Protein AF-A0A060SSA0-F1 (afdb_monomer_lite)

Organism: Pycnoporus cinnabarinus (NCBI:txid5643)

Radius of gyration: 18.75 Å; chains: 1; bounding box: 39×43×49 Å

pLDDT: mean 91.63, std 7.45, range [61.38, 98.12]

InterPro domains:
  IPR046496 Domain of unknown function DUF6589 [PF20231] (1-191)

Secondary structure (DSSP, 8-state):
-HHHHHHHHHHTSSGGGGT-TTSHHHHHHHHSTTTHHHHHHH--HHHHHHHHHHHHHHHHHHHHHHHHHHHH--SSHHHHHHH---HHHHHHHHHHHHHHHS--TT--HHHHHHS-TTT--HHHHHHHHHHHHHHHHHHHHHHHHHT-HHHHHHHHHHHHHHHHHTT-HHHHHHHHHHHHIIIIISPTT--

Sequence (191 aa):
MAAADAIWRILITPDDARVDHAGFMKIIGQLRPDDSLRLVSNAKFRERHDLIRHVLILLLLDAWRVEVHKRLGFATLDEWAASKPGLEEVEDVAQAVIQEYVEGEGADVWADQEKSAGQRDKVKENTSRVLNYLLLYEELSYAMNAGDIGRVETVLAPWVCIFRAVGKHKYATHMLRFVHALHLVHPPGLR

Foldseek 3Di:
DLLLVLLLLVQQVDPCNVVQCLGLLNVLCVVPVPCSVVCSVPNDPVSSVVSLVVSLVVLLLVLLQVLCCVPVVDNHPVSVVVVVDDPVVVVVSVVVSCVQQAPDDPDPPPVLVVDDPVPHPVNSVNRNPSNNSSVLVVQCVVCVVVVPVVSVLVSLVVVLVSCVVSVVPVSNVVSVVVNCCQPPPDDPPSD

Structure (mmCIF, N/CA/C/O backbone):
data_AF-A0A060SSA0-F1
#
_entry.id   AF-A0A060SSA0-F1
#
loop_
_atom_site.group_PDB
_atom_site.id
_atom_site.type_symbol
_atom_site.label_atom_id
_atom_site.label_alt_id
_atom_site.label_comp_id
_atom_site.label_asym_id
_atom_site.label_entity_id
_atom_site.label_seq_id
_atom_site.pdbx_PDB_ins_code
_atom_site.Cartn_x
_atom_site.Cartn_y
_atom_site.Cartn_z
_atom_site.occupancy
_atom_site.B_iso_or_equiv
_atom_site.auth_seq_id
_atom_site.auth_comp_id
_atom_site.auth_asym_id
_atom_site.auth_atom_id
_atom_site.pdbx_PDB_model_num
ATOM 1 N N . MET A 1 1 ? 15.379 1.565 -2.612 1.00 87.69 1 MET A N 1
ATOM 2 C CA . MET A 1 1 ? 15.650 3.028 -2.664 1.00 87.69 1 MET A CA 1
ATOM 3 C C . MET A 1 1 ? 14.738 3.797 -3.618 1.00 87.69 1 MET A C 1
ATOM 5 O O . MET A 1 1 ? 14.019 4.666 -3.144 1.00 87.69 1 MET A O 1
ATOM 9 N N . ALA A 1 2 ? 14.739 3.521 -4.931 1.00 94.62 2 ALA A N 1
ATOM 10 C CA . ALA A 1 2 ? 13.955 4.305 -5.900 1.00 94.62 2 ALA A CA 1
ATOM 11 C C . ALA A 1 2 ? 12.436 4.266 -5.651 1.00 94.62 2 ALA A C 1
ATOM 13 O O . ALA A 1 2 ? 11.793 5.308 -5.733 1.00 94.62 2 ALA A O 1
ATOM 14 N N . ALA A 1 3 ? 11.902 3.095 -5.289 1.00 96.62 3 ALA A N 1
ATOM 15 C CA . ALA A 1 3 ? 10.498 2.905 -4.923 1.00 96.62 3 ALA A CA 1
ATOM 16 C C . ALA A 1 3 ? 10.084 3.779 -3.725 1.00 96.62 3 ALA A C 1
ATOM 18 O O . ALA A 1 3 ? 9.124 4.530 -3.820 1.00 96.62 3 ALA A O 1
ATOM 19 N N . ALA A 1 4 ? 10.879 3.789 -2.648 1.00 96.62 4 ALA A N 1
ATOM 20 C CA . ALA A 1 4 ? 10.596 4.602 -1.461 1.00 96.62 4 ALA A CA 1
ATOM 21 C C . ALA A 1 4 ? 10.572 6.105 -1.780 1.00 96.62 4 ALA A C 1
ATOM 23 O O . ALA A 1 4 ? 9.722 6.835 -1.287 1.00 96.62 4 ALA A O 1
ATOM 24 N N . ASP A 1 5 ? 11.492 6.577 -2.630 1.00 95.81 5 ASP A N 1
ATOM 25 C CA . ASP A 1 5 ? 11.482 7.971 -3.085 1.00 95.81 5 ASP A CA 1
ATOM 26 C C . ASP A 1 5 ? 10.274 8.285 -3.979 1.00 95.81 5 ASP A C 1
ATOM 28 O O . ASP A 1 5 ? 9.746 9.386 -3.904 1.00 95.81 5 ASP A O 1
ATOM 32 N N . ALA A 1 6 ? 9.810 7.333 -4.795 1.00 97.00 6 ALA A N 1
ATOM 33 C CA . ALA A 1 6 ? 8.597 7.516 -5.587 1.00 97.00 6 ALA A CA 1
ATOM 34 C C . ALA A 1 6 ? 7.349 7.633 -4.701 1.00 97.00 6 ALA A C 1
ATOM 36 O O . ALA A 1 6 ? 6.591 8.579 -4.882 1.00 97.00 6 ALA A O 1
ATOM 37 N N . ILE A 1 7 ? 7.194 6.763 -3.696 1.00 96.94 7 ILE A N 1
ATOM 38 C CA . ILE A 1 7 ? 6.120 6.880 -2.695 1.00 96.94 7 ILE A CA 1
ATOM 39 C C . ILE A 1 7 ? 6.178 8.244 -1.998 1.00 96.94 7 ILE A C 1
ATOM 41 O O . ILE A 1 7 ? 5.165 8.928 -1.886 1.00 96.94 7 ILE A O 1
ATOM 45 N N . TRP A 1 8 ? 7.375 8.696 -1.612 1.00 94.75 8 TRP A N 1
ATOM 46 C CA . TRP A 1 8 ? 7.559 10.010 -0.989 1.00 94.75 8 TRP A CA 1
ATOM 47 C C . TRP A 1 8 ? 7.099 11.165 -1.888 1.00 94.75 8 TRP A C 1
ATOM 49 O O . TRP A 1 8 ? 6.416 12.082 -1.434 1.00 94.75 8 TRP A O 1
ATOM 59 N N . ARG A 1 9 ? 7.432 11.108 -3.183 1.00 94.44 9 ARG A N 1
ATOM 60 C CA . ARG A 1 9 ? 7.017 12.114 -4.174 1.00 94.44 9 ARG A CA 1
ATOM 61 C C . ARG A 1 9 ? 5.510 12.148 -4.408 1.00 94.44 9 ARG A C 1
ATOM 63 O O . ARG A 1 9 ? 5.003 13.197 -4.779 1.00 94.44 9 ARG A O 1
ATOM 70 N N . ILE A 1 10 ? 4.821 11.028 -4.212 1.00 94.12 10 ILE A N 1
ATOM 71 C CA . ILE A 1 10 ? 3.366 10.936 -4.374 1.00 94.12 10 ILE A CA 1
ATOM 72 C C . ILE A 1 10 ? 2.657 11.440 -3.113 1.00 94.12 10 ILE A C 1
ATOM 74 O O . ILE A 1 10 ? 1.701 12.198 -3.215 1.00 94.12 10 ILE A O 1
ATOM 78 N N . LEU A 1 11 ? 3.132 11.045 -1.927 1.00 93.56 11 LEU A N 1
ATOM 79 C CA . LEU A 1 11 ? 2.383 11.203 -0.673 1.00 93.56 11 LEU A CA 1
ATOM 80 C C . LEU A 1 11 ? 2.815 12.380 0.210 1.00 93.56 11 LEU A C 1
ATOM 82 O O . LEU A 1 11 ? 2.094 12.726 1.141 1.00 93.56 11 LEU A O 1
ATOM 86 N N . ILE A 1 12 ? 3.992 12.966 -0.027 1.00 91.06 12 ILE A N 1
ATOM 87 C CA . ILE A 1 12 ? 4.552 14.037 0.818 1.00 91.06 12 ILE A CA 1
ATOM 88 C C . ILE A 1 12 ? 4.853 15.310 0.028 1.00 91.06 12 ILE A C 1
ATOM 90 O O . ILE A 1 12 ? 4.655 16.408 0.538 1.00 91.06 12 ILE A O 1
ATOM 94 N N . THR A 1 13 ? 5.392 15.183 -1.185 1.00 88.81 13 THR A N 1
ATOM 95 C CA . THR A 1 13 ? 5.847 16.344 -1.968 1.00 88.81 13 THR A CA 1
ATOM 96 C C . THR A 1 13 ? 4.732 17.285 -2.447 1.00 88.81 13 THR A C 1
ATOM 98 O O . THR A 1 13 ? 4.999 18.484 -2.456 1.00 88.81 13 THR A O 1
ATOM 101 N N . PRO A 1 14 ? 3.528 16.825 -2.847 1.00 88.69 14 PRO A N 1
ATOM 102 C CA . PRO A 1 14 ? 2.471 17.733 -3.292 1.00 88.69 14 PRO A CA 1
ATOM 103 C C . PRO A 1 14 ? 1.995 18.651 -2.160 1.00 88.69 14 PRO A C 1
ATOM 105 O O . PRO A 1 14 ? 1.789 18.188 -1.040 1.00 88.69 14 PRO A O 1
ATOM 108 N N . ASP A 1 15 ? 1.764 19.933 -2.451 1.00 82.81 15 ASP A N 1
ATOM 109 C CA . ASP A 1 15 ? 1.329 20.910 -1.437 1.00 82.81 15 ASP A CA 1
ATOM 110 C C . ASP A 1 15 ? -0.010 20.516 -0.789 1.00 82.81 15 ASP A C 1
ATOM 112 O O . ASP A 1 15 ? -0.176 20.606 0.433 1.00 82.81 15 ASP A O 1
ATOM 116 N N . ASP A 1 16 ? -0.921 19.963 -1.594 1.00 83.38 16 ASP A N 1
ATOM 117 C CA . ASP A 1 16 ? -2.244 19.506 -1.161 1.00 83.38 16 ASP A CA 1
ATOM 118 C C . ASP A 1 16 ? -2.191 18.268 -0.248 1.00 83.38 16 ASP A C 1
ATOM 120 O O . ASP A 1 16 ? -3.159 17.981 0.460 1.00 83.38 16 ASP A O 1
ATOM 124 N N . ALA A 1 17 ? -1.051 17.567 -0.165 1.00 78.88 17 ALA A N 1
ATOM 125 C CA . ALA A 1 17 ? -0.879 16.418 0.732 1.00 78.88 17 ALA A CA 1
ATOM 126 C C . ALA A 1 17 ? -0.998 16.794 2.225 1.00 78.88 17 ALA A C 1
ATOM 128 O O . ALA A 1 17 ? -1.114 15.923 3.088 1.00 78.88 17 ALA A O 1
ATOM 129 N N . ARG A 1 18 ? -0.973 18.095 2.548 1.00 78.25 18 ARG A N 1
ATOM 130 C CA . ARG A 1 18 ? -1.104 18.631 3.914 1.00 78.25 18 ARG A CA 1
ATOM 131 C C . ARG A 1 18 ? -2.546 18.859 4.359 1.00 78.25 18 ARG A C 1
ATOM 133 O O . ARG A 1 18 ? -2.761 19.090 5.554 1.00 78.25 18 ARG A O 1
ATOM 140 N N . VAL A 1 19 ? -3.489 18.856 3.416 1.00 82.19 19 VAL A N 1
ATOM 141 C CA . VAL A 1 19 ? -4.890 19.238 3.643 1.00 82.19 19 VAL A CA 1
ATOM 142 C C . VAL A 1 19 ? -5.661 18.120 4.339 1.00 82.19 19 VAL A C 1
ATOM 144 O O . VAL A 1 19 ? -6.449 18.389 5.241 1.00 82.19 19 VAL A O 1
ATOM 147 N N . ASP A 1 20 ? -5.409 16.869 3.957 1.00 82.19 20 ASP A N 1
ATOM 148 C CA . ASP A 1 20 ? -6.104 15.712 4.516 1.00 82.19 20 ASP A CA 1
ATOM 149 C C . ASP A 1 20 ? -5.642 15.422 5.954 1.00 82.19 20 ASP A C 1
ATOM 151 O O . ASP A 1 20 ? -4.463 15.159 6.210 1.00 82.19 20 ASP A O 1
ATOM 155 N N . HIS A 1 21 ? -6.581 15.455 6.902 1.00 78.38 21 HIS A N 1
ATOM 156 C CA . HIS A 1 21 ? -6.316 15.196 8.317 1.00 78.38 21 HIS A CA 1
ATOM 157 C C . HIS A 1 21 ? -5.942 13.735 8.609 1.00 78.38 21 HIS A C 1
ATOM 159 O O . HIS A 1 21 ? -5.237 13.497 9.590 1.00 78.38 21 HIS A O 1
ATOM 165 N N . ALA A 1 22 ? -6.348 12.793 7.752 1.00 81.00 22 ALA A N 1
ATOM 166 C CA . ALA A 1 22 ? -5.936 11.390 7.804 1.00 81.00 22 ALA A CA 1
ATOM 167 C C . ALA A 1 22 ? -4.791 11.077 6.818 1.00 81.00 22 ALA A C 1
ATOM 169 O O . ALA A 1 22 ? -4.397 9.925 6.651 1.00 81.00 22 ALA A O 1
ATOM 170 N N . GLY A 1 23 ? -4.226 12.099 6.166 1.00 85.31 23 GLY A N 1
ATOM 171 C CA . GLY A 1 23 ? -3.166 11.932 5.181 1.00 85.31 23 GLY A CA 1
ATOM 172 C C . GLY A 1 23 ? -1.858 11.395 5.772 1.00 85.31 23 GLY A C 1
ATOM 173 O O . GLY A 1 23 ? -1.529 11.603 6.943 1.00 85.31 23 GLY A O 1
ATOM 174 N N . PHE A 1 24 ? -1.045 10.771 4.915 1.00 89.69 24 PHE A N 1
ATOM 175 C CA . PHE A 1 24 ? 0.239 10.148 5.266 1.00 89.69 24 PHE A CA 1
ATOM 176 C C . PHE A 1 24 ? 1.156 11.071 6.099 1.00 89.69 24 PHE A C 1
ATOM 178 O O . PHE A 1 24 ? 1.744 10.648 7.094 1.00 89.69 24 PHE A O 1
ATOM 185 N N . MET A 1 25 ? 1.226 12.364 5.757 1.00 89.56 25 MET A N 1
ATOM 186 C CA . MET A 1 25 ? 2.018 13.355 6.500 1.00 89.56 25 MET A CA 1
ATOM 187 C C . MET A 1 25 ? 1.500 13.600 7.928 1.00 89.56 25 MET A C 1
ATOM 189 O O . MET A 1 25 ? 2.300 13.778 8.848 1.00 89.56 25 MET A O 1
ATOM 193 N N . LYS A 1 26 ? 0.177 13.604 8.134 1.00 90.50 26 LYS A N 1
ATOM 194 C CA . LYS A 1 26 ? -0.433 13.787 9.460 1.00 90.50 26 LYS A CA 1
ATOM 195 C C . LYS A 1 26 ? -0.190 12.577 10.349 1.00 90.50 26 LYS A C 1
ATOM 197 O O . LYS A 1 26 ? 0.173 12.756 11.510 1.00 90.50 26 LYS A O 1
ATOM 202 N N . ILE A 1 27 ? -0.282 11.372 9.786 1.00 92.75 27 ILE A N 1
ATOM 203 C CA . ILE A 1 27 ? 0.033 10.129 10.501 1.00 92.75 27 ILE A CA 1
ATOM 204 C C . ILE A 1 27 ? 1.508 10.116 10.927 1.00 92.75 27 ILE A C 1
ATOM 206 O O . ILE A 1 27 ? 1.809 9.800 12.076 1.00 92.75 27 ILE A O 1
ATOM 210 N N . ILE A 1 28 ? 2.442 10.549 10.068 1.00 92.19 28 ILE A N 1
ATOM 211 C CA . ILE A 1 28 ? 3.853 10.721 10.468 1.00 92.19 28 ILE A CA 1
ATOM 212 C C . ILE A 1 28 ? 3.979 11.704 11.638 1.00 92.19 28 ILE A C 1
ATOM 214 O O . ILE A 1 28 ? 4.729 11.437 12.577 1.00 92.19 28 ILE A O 1
ATOM 218 N N . GLY A 1 29 ? 3.237 12.814 11.600 1.00 91.81 29 GLY A N 1
ATOM 219 C CA . GLY A 1 29 ? 3.166 13.786 12.693 1.00 91.81 29 GLY A CA 1
ATOM 220 C C 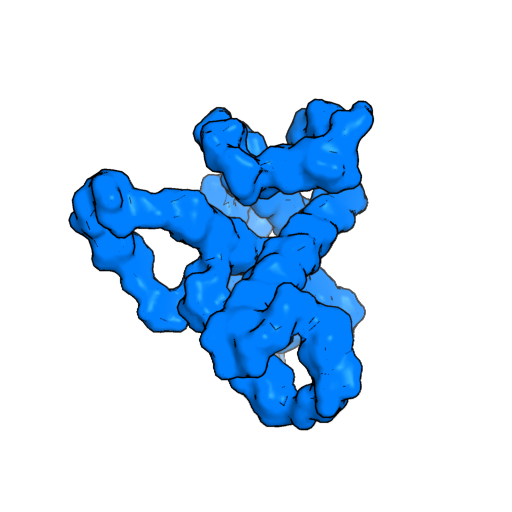. GLY A 1 29 ? 2.752 13.170 14.029 1.00 91.81 29 GLY A C 1
ATOM 221 O O . GLY A 1 29 ? 3.314 13.519 15.060 1.00 91.81 29 GLY A O 1
ATOM 222 N N . GLN A 1 30 ? 1.823 12.217 14.012 1.00 92.75 30 GLN A N 1
ATOM 223 C CA . GLN A 1 30 ? 1.385 11.501 15.212 1.00 92.75 30 GLN A CA 1
ATOM 224 C C . GLN A 1 30 ? 2.394 10.434 15.658 1.00 92.75 30 GLN A C 1
ATOM 226 O O . GLN A 1 30 ? 2.649 10.285 16.849 1.00 92.75 30 GLN A O 1
ATOM 231 N N . LEU A 1 31 ? 3.004 9.708 14.716 1.00 92.12 31 LEU A N 1
ATOM 232 C CA . LEU A 1 31 ? 3.974 8.648 15.012 1.00 92.12 31 LEU A CA 1
ATOM 233 C C . LEU A 1 31 ? 5.325 9.183 15.507 1.00 92.12 31 LEU A C 1
ATOM 235 O O . LEU A 1 31 ? 6.042 8.480 16.226 1.00 92.12 31 LEU A O 1
ATOM 239 N N . ARG A 1 32 ? 5.725 10.375 15.057 1.00 93.06 32 ARG A N 1
ATOM 240 C CA . ARG A 1 32 ? 7.031 10.997 15.326 1.00 93.06 32 ARG A CA 1
ATOM 241 C C . ARG A 1 32 ? 6.859 12.499 15.604 1.00 93.06 32 ARG A C 1
ATOM 243 O O . ARG A 1 32 ? 7.360 13.311 14.823 1.00 93.06 32 ARG A O 1
ATOM 250 N N . PRO A 1 33 ? 6.166 12.884 16.691 1.00 93.31 33 PRO A N 1
ATOM 251 C CA . PRO A 1 33 ? 5.797 14.279 16.946 1.00 93.31 33 PRO A CA 1
ATOM 252 C C . PRO A 1 33 ? 7.009 15.213 16.973 1.00 93.31 33 PRO A C 1
ATOM 254 O O . PRO A 1 33 ? 6.997 16.243 16.299 1.00 93.31 33 PRO A O 1
ATOM 257 N N . ASP A 1 34 ? 8.089 14.791 17.630 1.00 94.12 34 ASP A N 1
ATOM 258 C CA . ASP A 1 34 ? 9.283 15.618 17.842 1.00 94.12 34 ASP A CA 1
ATOM 259 C C . ASP A 1 34 ? 10.166 15.780 16.592 1.00 94.12 34 ASP A C 1
ATOM 261 O O . ASP A 1 34 ? 11.055 16.627 16.565 1.00 94.12 34 ASP A O 1
ATOM 265 N N . ASP A 1 35 ? 9.938 14.976 15.549 1.00 92.56 35 ASP A N 1
ATOM 266 C CA . ASP A 1 35 ? 10.855 14.856 14.406 1.00 92.56 35 ASP A CA 1
ATOM 267 C C . ASP A 1 35 ? 10.156 14.937 13.036 1.00 92.56 35 ASP A C 1
ATOM 269 O O . ASP A 1 35 ? 10.784 14.915 11.975 1.00 92.56 35 ASP A O 1
ATOM 273 N N . SER A 1 36 ? 8.830 15.057 13.038 1.00 90.38 36 SER A N 1
ATOM 274 C CA . SER A 1 36 ? 7.982 15.012 11.844 1.00 90.38 36 SER A CA 1
ATOM 275 C C . SER A 1 36 ? 8.393 16.018 10.764 1.00 90.38 36 SER A C 1
ATOM 277 O O . SER A 1 36 ? 8.494 15.653 9.592 1.00 90.38 36 SER A O 1
ATOM 279 N N . LEU A 1 37 ? 8.713 17.261 11.140 1.00 89.00 37 LEU A N 1
ATOM 280 C CA . LEU A 1 37 ? 9.154 18.306 10.207 1.00 89.00 37 LEU A CA 1
ATOM 281 C C . LEU A 1 37 ? 10.454 17.930 9.481 1.00 89.00 37 LEU A C 1
ATOM 283 O O . LEU A 1 37 ? 10.568 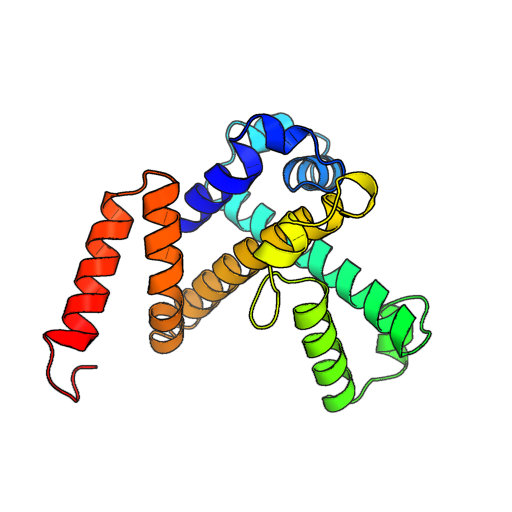18.117 8.264 1.00 89.00 37 LEU A O 1
ATOM 287 N N . ARG A 1 38 ? 11.431 17.368 10.204 1.00 94.19 38 ARG A N 1
ATOM 288 C CA . ARG A 1 38 ? 12.699 16.908 9.622 1.00 94.19 38 ARG A CA 1
ATOM 289 C C . ARG A 1 38 ? 12.475 15.686 8.743 1.00 94.19 38 ARG A C 1
ATOM 291 O O . ARG A 1 38 ? 13.034 15.613 7.652 1.00 94.19 38 ARG A O 1
ATOM 298 N N . LEU A 1 39 ? 11.659 14.737 9.195 1.00 91.69 39 LEU A N 1
ATOM 299 C CA . LEU A 1 39 ? 11.371 13.519 8.445 1.00 91.69 39 LEU A CA 1
ATOM 300 C C . LEU A 1 39 ? 10.696 13.848 7.111 1.00 91.69 39 LEU A C 1
ATOM 302 O O . LEU A 1 39 ? 11.157 13.396 6.068 1.00 91.69 39 LEU A O 1
ATOM 306 N N . VAL A 1 40 ? 9.680 14.710 7.107 1.00 87.94 40 VAL A N 1
ATOM 307 C CA . VAL A 1 40 ? 8.980 15.128 5.879 1.00 87.94 40 VAL A CA 1
ATOM 308 C C . VAL A 1 40 ? 9.935 15.810 4.894 1.00 87.94 40 VAL A C 1
ATOM 310 O O . VAL A 1 40 ? 9.919 15.492 3.703 1.00 87.94 40 VAL A O 1
ATOM 313 N N . SER A 1 41 ? 10.791 16.707 5.384 1.00 87.31 41 SER A N 1
ATOM 314 C CA . SER A 1 41 ? 11.680 17.511 4.535 1.00 87.31 41 SER A CA 1
ATOM 315 C C . SER A 1 41 ? 12.942 16.778 4.071 1.00 87.31 41 SER A C 1
ATOM 317 O O . SER A 1 41 ? 13.395 17.000 2.949 1.00 87.31 41 SER A O 1
ATOM 319 N N . ASN A 1 42 ? 13.527 15.915 4.905 1.00 90.75 42 ASN A N 1
ATOM 320 C CA . ASN A 1 42 ? 14.850 15.340 4.660 1.00 90.75 42 ASN A CA 1
ATOM 321 C C . ASN A 1 42 ? 15.045 13.934 5.263 1.00 90.75 42 ASN A C 1
ATOM 323 O O . ASN A 1 42 ? 16.143 13.590 5.710 1.00 90.75 42 ASN A O 1
ATOM 327 N N . ALA A 1 43 ? 14.004 13.095 5.281 1.00 93.38 43 ALA A N 1
ATOM 328 C CA . ALA A 1 43 ? 14.174 11.691 5.649 1.00 93.38 43 ALA A CA 1
ATOM 329 C C . ALA A 1 43 ? 15.151 10.985 4.696 1.00 93.38 43 ALA A C 1
ATOM 331 O O . ALA A 1 43 ? 15.019 11.047 3.466 1.00 93.38 43 ALA A O 1
ATOM 332 N N . LYS A 1 44 ? 16.101 10.251 5.275 1.00 95.25 44 LYS A N 1
ATOM 333 C CA . LYS A 1 44 ? 16.988 9.313 4.585 1.00 95.25 44 LYS A CA 1
ATOM 334 C C . LYS A 1 44 ? 16.208 8.075 4.156 1.00 95.25 44 LYS A C 1
ATOM 336 O O . LYS A 1 44 ? 15.146 7.771 4.687 1.00 95.25 44 LYS A O 1
ATOM 341 N N . PHE A 1 45 ? 16.770 7.304 3.226 1.00 94.44 45 PHE A N 1
ATOM 342 C CA . PHE A 1 45 ? 16.108 6.111 2.687 1.00 94.44 45 PHE A CA 1
ATOM 343 C C . PHE A 1 45 ? 15.560 5.166 3.768 1.00 94.44 45 PHE A C 1
ATOM 345 O O . PHE A 1 45 ? 14.407 4.762 3.667 1.00 94.44 45 PHE A O 1
ATOM 352 N N . ARG A 1 46 ? 16.364 4.836 4.787 1.00 95.00 46 ARG A N 1
ATOM 353 C CA . ARG A 1 46 ? 15.944 3.913 5.850 1.00 95.00 46 ARG A CA 1
ATOM 354 C C . ARG A 1 46 ? 14.760 4.460 6.645 1.00 95.00 46 ARG A C 1
ATOM 356 O O . ARG A 1 46 ? 13.789 3.750 6.840 1.00 95.00 46 ARG A O 1
ATOM 363 N N . GLU A 1 47 ? 14.795 5.747 6.980 1.00 95.62 47 GLU A N 1
ATOM 364 C CA . GLU A 1 47 ? 13.691 6.423 7.667 1.00 95.62 47 GLU A CA 1
ATOM 365 C C . GLU A 1 47 ? 12.415 6.400 6.816 1.00 95.62 47 GLU A C 1
ATOM 367 O O . GLU A 1 47 ? 11.344 6.093 7.326 1.00 95.62 47 GLU A O 1
ATOM 372 N N . ARG A 1 48 ? 12.519 6.646 5.502 1.00 95.38 48 ARG A N 1
ATOM 373 C CA . ARG A 1 48 ? 11.365 6.551 4.593 1.00 95.38 48 ARG A CA 1
ATOM 374 C C . ARG A 1 48 ? 10.813 5.131 4.511 1.00 95.38 48 ARG A C 1
ATOM 376 O O . ARG A 1 48 ? 9.602 4.963 4.540 1.00 95.38 48 ARG A O 1
ATOM 383 N N . HIS A 1 49 ? 11.687 4.131 4.397 1.00 95.81 49 HIS A N 1
ATOM 384 C CA . HIS A 1 49 ? 11.296 2.722 4.356 1.00 95.81 49 HIS A CA 1
ATOM 385 C C . HIS A 1 49 ? 10.534 2.327 5.629 1.00 95.81 49 HIS A C 1
ATOM 387 O O . HIS A 1 49 ? 9.436 1.786 5.530 1.00 95.81 49 HIS A O 1
ATOM 393 N N . ASP A 1 50 ? 11.071 2.675 6.799 1.00 95.44 50 ASP A N 1
ATOM 394 C CA . ASP A 1 50 ? 10.445 2.367 8.084 1.00 95.44 50 ASP A CA 1
ATOM 395 C C . ASP A 1 50 ? 9.105 3.106 8.246 1.00 95.44 50 ASP A C 1
ATOM 397 O O . ASP A 1 50 ? 8.121 2.515 8.679 1.00 95.44 50 ASP A O 1
ATOM 401 N N . LEU A 1 51 ? 9.026 4.385 7.859 1.00 95.88 51 LEU A N 1
ATOM 402 C CA . LEU A 1 51 ? 7.782 5.161 7.936 1.00 95.88 51 LEU A CA 1
ATOM 403 C C . LEU A 1 51 ? 6.692 4.627 7.002 1.00 95.88 51 LEU A C 1
ATOM 405 O O . LEU A 1 51 ? 5.549 4.521 7.434 1.00 95.88 51 LEU A O 1
ATOM 409 N N . ILE A 1 52 ? 7.033 4.255 5.763 1.00 96.81 52 ILE A N 1
ATOM 410 C CA . ILE A 1 52 ? 6.092 3.613 4.831 1.00 96.81 52 ILE A CA 1
ATOM 411 C C . ILE A 1 52 ? 5.479 2.370 5.479 1.00 96.81 52 ILE A C 1
ATOM 413 O O . ILE A 1 52 ? 4.257 2.229 5.499 1.00 96.81 52 ILE A O 1
ATOM 417 N N . ARG A 1 53 ? 6.319 1.517 6.075 1.00 96.19 53 ARG A N 1
ATOM 418 C CA . ARG A 1 53 ? 5.871 0.291 6.737 1.00 96.19 53 ARG A CA 1
ATOM 419 C C . ARG A 1 53 ? 5.018 0.571 7.976 1.00 96.19 53 ARG A C 1
ATOM 421 O O . ARG A 1 53 ? 3.976 -0.050 8.145 1.00 96.19 53 ARG A O 1
ATOM 428 N N . HIS A 1 54 ? 5.424 1.504 8.837 1.00 96.19 54 HIS A N 1
ATOM 429 C CA . HIS A 1 54 ? 4.656 1.833 10.043 1.00 96.19 54 HIS A CA 1
ATOM 430 C C . HIS A 1 54 ? 3.279 2.412 9.716 1.00 96.19 54 HIS A C 1
ATOM 432 O O . HIS A 1 54 ? 2.296 2.019 10.339 1.00 96.19 54 HIS A O 1
ATOM 438 N N . VAL A 1 55 ? 3.196 3.321 8.738 1.00 96.25 55 VAL A N 1
ATOM 439 C CA . VAL A 1 55 ? 1.912 3.897 8.321 1.00 96.25 55 VAL A CA 1
ATOM 440 C C . VAL A 1 55 ? 1.027 2.831 7.677 1.00 96.25 55 VAL A C 1
ATOM 442 O O . VAL A 1 55 ? -0.156 2.774 7.996 1.00 96.25 55 VAL A O 1
ATOM 445 N N . LEU A 1 56 ? 1.590 1.948 6.842 1.00 97.00 56 LEU A N 1
ATOM 446 C CA . LEU A 1 56 ? 0.854 0.815 6.276 1.00 97.00 56 LEU A CA 1
ATOM 447 C C . LEU A 1 56 ? 0.244 -0.068 7.368 1.00 97.00 56 LEU A C 1
ATOM 449 O O . LEU A 1 56 ? -0.951 -0.342 7.333 1.00 97.00 56 LEU A O 1
ATOM 453 N N . ILE A 1 57 ? 1.054 -0.487 8.345 1.00 96.31 57 ILE A N 1
ATOM 454 C CA . ILE A 1 57 ? 0.593 -1.344 9.444 1.00 96.31 57 ILE A CA 1
ATOM 455 C C . ILE A 1 57 ? -0.516 -0.649 10.235 1.00 96.31 57 ILE A C 1
ATOM 457 O O . ILE A 1 57 ? -1.520 -1.280 10.541 1.00 96.31 57 ILE A O 1
ATOM 461 N N . LEU A 1 58 ? -0.359 0.641 10.543 1.00 96.12 58 LEU A N 1
ATOM 462 C CA . LEU A 1 58 ? -1.364 1.401 11.284 1.00 96.12 58 LEU A CA 1
ATOM 463 C C . LEU A 1 58 ? -2.699 1.446 10.534 1.00 96.12 58 LEU A C 1
ATOM 465 O O . LEU A 1 58 ? -3.733 1.140 11.121 1.00 96.12 58 LEU A O 1
ATOM 469 N N . LEU A 1 59 ? -2.673 1.790 9.244 1.00 95.56 59 LEU A N 1
ATOM 470 C CA . LEU A 1 59 ? -3.881 1.877 8.423 1.00 95.56 59 LEU A CA 1
ATOM 471 C C . LEU A 1 59 ? -4.556 0.512 8.249 1.00 95.56 59 LEU A C 1
ATOM 473 O O . LEU A 1 59 ? -5.776 0.420 8.348 1.00 95.56 59 LEU A O 1
ATOM 477 N N . LEU A 1 60 ? -3.775 -0.554 8.042 1.00 96.06 60 LEU A N 1
ATOM 478 C CA . LEU A 1 60 ? -4.316 -1.909 7.974 1.00 96.06 60 LEU A CA 1
ATOM 479 C C . LEU A 1 60 ? -4.946 -2.317 9.304 1.00 96.06 60 LEU A C 1
ATOM 481 O O . LEU A 1 60 ? -6.083 -2.769 9.304 1.00 96.06 60 LEU A O 1
ATOM 485 N N . LEU A 1 61 ? -4.254 -2.143 10.432 1.00 96.25 61 LEU A N 1
ATOM 486 C CA . LEU A 1 61 ? -4.795 -2.506 11.745 1.00 96.25 61 LEU A CA 1
ATOM 487 C C . LEU A 1 61 ? -6.096 -1.759 12.057 1.00 96.25 61 LEU A C 1
ATOM 489 O O . LEU A 1 61 ? -7.005 -2.350 12.636 1.00 96.25 61 LEU A O 1
ATOM 493 N N . ASP A 1 62 ? -6.219 -0.494 11.652 1.00 95.38 62 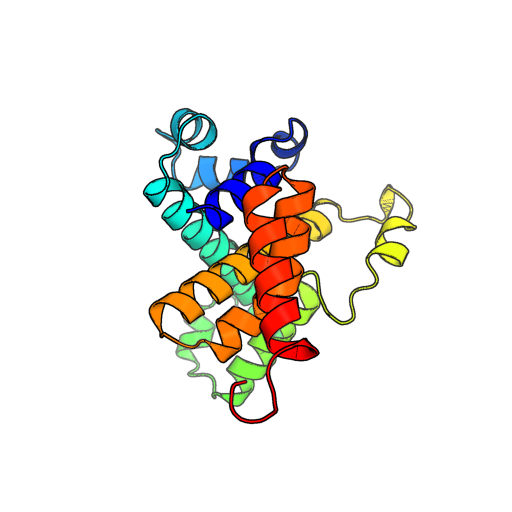ASP A N 1
ATOM 494 C CA . ASP A 1 62 ? -7.477 0.235 11.815 1.00 95.38 62 ASP A CA 1
ATOM 495 C C . ASP A 1 62 ? -8.588 -0.316 10.906 1.00 95.38 62 ASP A C 1
ATOM 497 O O . ASP A 1 62 ? -9.691 -0.564 11.387 1.00 95.38 62 ASP A O 1
ATOM 501 N N . ALA A 1 63 ? -8.294 -0.614 9.635 1.00 96.00 63 ALA A N 1
ATOM 502 C CA . ALA A 1 63 ? -9.258 -1.247 8.730 1.00 96.00 63 ALA A CA 1
ATOM 503 C C . ALA A 1 63 ? -9.724 -2.622 9.249 1.00 96.00 63 ALA A C 1
ATOM 505 O O . ALA A 1 63 ? -10.920 -2.910 9.270 1.00 96.00 63 ALA A O 1
ATOM 506 N N . TRP A 1 64 ? -8.794 -3.437 9.754 1.00 97.88 64 TRP A N 1
ATOM 507 C CA . TRP A 1 64 ? -9.090 -4.704 10.425 1.00 97.88 64 TRP A CA 1
ATOM 508 C C . TRP A 1 64 ? -10.004 -4.500 11.632 1.00 97.88 64 TRP A C 1
ATOM 510 O O . TRP A 1 64 ? -11.011 -5.192 11.760 1.00 97.88 64 TRP A O 1
ATOM 520 N N . ARG A 1 65 ? -9.690 -3.536 12.507 1.00 97.75 65 ARG A N 1
ATOM 521 C CA . ARG A 1 65 ? -10.511 -3.217 13.684 1.00 97.75 65 ARG A CA 1
ATOM 522 C C . ARG A 1 65 ? -11.942 -2.863 13.282 1.00 97.75 65 ARG A C 1
ATOM 524 O O . ARG A 1 65 ? -12.883 -3.337 13.916 1.00 97.75 65 ARG A O 1
ATOM 531 N N . VAL A 1 66 ? -12.106 -2.048 12.240 1.00 96.81 66 VAL A N 1
ATOM 532 C CA . VAL A 1 66 ? -13.425 -1.641 11.742 1.00 96.81 66 VAL A CA 1
ATOM 533 C C . VAL A 1 66 ? -14.190 -2.829 11.156 1.00 96.81 66 VAL A C 1
ATOM 535 O O . VAL A 1 66 ? -15.355 -3.014 11.506 1.00 96.81 66 VAL A O 1
ATOM 538 N N . GLU A 1 67 ? -13.570 -3.662 10.316 1.00 97.50 67 GLU A N 1
ATOM 539 C CA . GLU A 1 67 ? -14.262 -4.807 9.703 1.00 97.50 67 GLU A CA 1
ATOM 540 C C . GLU A 1 67 ? -14.622 -5.894 10.709 1.00 97.50 67 GLU A C 1
ATOM 542 O O . GLU A 1 67 ? -15.739 -6.406 10.676 1.00 97.50 67 GLU A O 1
ATOM 547 N N . VAL A 1 68 ? -13.726 -6.207 11.645 1.00 97.69 68 VAL A N 1
ATOM 548 C CA . VAL A 1 68 ? -14.001 -7.158 12.728 1.00 97.69 68 VAL A CA 1
ATOM 549 C C . VAL A 1 68 ? -15.185 -6.681 13.569 1.00 97.69 68 VAL A C 1
ATOM 551 O O . VAL A 1 68 ? -16.095 -7.460 13.852 1.00 97.69 68 VAL A O 1
ATOM 554 N N . HIS A 1 69 ? -15.235 -5.389 13.900 1.00 97.69 69 HIS A N 1
ATOM 555 C CA . HIS A 1 69 ? -16.373 -4.823 14.616 1.00 97.69 69 HIS A CA 1
ATOM 556 C C . HIS A 1 69 ? -17.670 -4.904 13.804 1.00 97.69 69 HIS A C 1
ATOM 558 O O . HIS A 1 69 ? -18.685 -5.398 14.292 1.00 97.69 69 HIS A O 1
ATOM 564 N N . LYS A 1 70 ? -17.629 -4.462 12.545 1.00 96.81 70 LYS A N 1
ATOM 565 C CA . LYS A 1 70 ? -18.784 -4.415 11.639 1.00 96.81 70 LYS A CA 1
ATOM 566 C C . LYS A 1 70 ? -19.363 -5.801 11.340 1.00 96.81 70 LYS A C 1
ATOM 568 O O . LYS A 1 70 ? -20.578 -5.927 11.214 1.00 96.81 70 LYS A O 1
ATOM 573 N N . ARG A 1 71 ? -18.512 -6.820 11.190 1.00 95.38 71 ARG A N 1
ATOM 574 C CA . ARG A 1 71 ? -18.903 -8.171 10.753 1.00 95.38 71 ARG A CA 1
ATOM 575 C C . ARG A 1 71 ? -19.168 -9.128 11.904 1.00 95.38 71 ARG A C 1
ATOM 577 O O . ARG A 1 71 ? -20.088 -9.934 11.817 1.00 95.38 71 ARG A O 1
ATOM 584 N N . LEU A 1 72 ? -18.353 -9.054 12.953 1.00 95.88 72 LEU A N 1
ATOM 585 C CA . LEU A 1 72 ? -18.307 -10.055 14.021 1.00 95.88 72 LEU A CA 1
ATOM 586 C C . LEU A 1 72 ? -18.700 -9.477 15.390 1.00 95.88 72 LEU A C 1
ATOM 588 O O . LEU A 1 72 ? -18.912 -10.228 16.336 1.00 95.88 72 LEU A O 1
ATOM 592 N N . GLY A 1 73 ? -18.822 -8.151 15.510 1.00 96.75 73 GLY A N 1
ATOM 593 C CA . GLY A 1 73 ? -19.298 -7.478 16.720 1.00 96.75 73 GLY A CA 1
ATOM 594 C C . GLY A 1 73 ? -18.260 -7.311 17.834 1.00 96.75 73 GLY A C 1
ATOM 595 O O . GLY A 1 73 ? -18.595 -6.747 18.875 1.00 96.75 73 GLY A O 1
ATOM 596 N N . PHE A 1 74 ? -17.011 -7.749 17.645 1.00 97.12 74 PHE A N 1
ATOM 597 C CA . PHE A 1 74 ? -15.940 -7.524 18.625 1.00 97.12 74 PHE A CA 1
ATOM 598 C C . PHE A 1 74 ? -15.553 -6.039 18.676 1.00 97.12 74 PHE A C 1
ATOM 600 O O . PHE A 1 74 ? -15.496 -5.367 17.646 1.00 97.12 74 PHE A O 1
ATOM 607 N N . ALA A 1 75 ? -15.298 -5.488 19.865 1.00 95.12 75 ALA A N 1
ATOM 608 C CA . ALA A 1 75 ? -14.954 -4.070 19.997 1.00 95.12 75 ALA A CA 1
ATOM 609 C C . ALA A 1 75 ? -13.478 -3.804 19.664 1.00 95.12 75 ALA A C 1
ATOM 611 O O . ALA A 1 75 ? -13.116 -2.705 19.233 1.00 95.12 75 ALA A O 1
ATOM 612 N N . THR A 1 76 ? -12.624 -4.810 19.866 1.00 96.94 76 THR A N 1
ATOM 613 C CA . THR A 1 76 ? -11.178 -4.720 19.646 1.00 96.94 76 THR A CA 1
ATOM 614 C C . THR A 1 76 ? -10.630 -5.957 18.939 1.00 96.94 76 THR A C 1
ATOM 616 O O . THR A 1 76 ? -11.215 -7.041 18.986 1.00 96.94 76 THR A O 1
ATOM 619 N N . LEU A 1 77 ? -9.465 -5.801 18.304 1.00 97.06 77 LEU A N 1
ATOM 620 C CA . LEU A 1 77 ? -8.742 -6.924 17.702 1.00 97.06 77 LEU A CA 1
ATOM 621 C C . LEU A 1 77 ? -8.227 -7.916 18.752 1.00 97.06 77 LEU A C 1
ATOM 623 O O . LEU A 1 77 ? -8.123 -9.097 18.447 1.00 97.06 77 LEU A O 1
ATOM 627 N N . ASP A 1 78 ? -7.954 -7.465 19.980 1.00 98.00 78 ASP A N 1
ATOM 628 C CA . ASP A 1 78 ? -7.511 -8.338 21.073 1.00 98.00 78 ASP A CA 1
ATOM 629 C C . ASP A 1 78 ? -8.632 -9.277 21.540 1.00 98.00 78 ASP A C 1
ATOM 631 O O . ASP A 1 78 ? -8.399 -10.466 21.752 1.00 98.00 78 ASP A O 1
ATOM 635 N N . GLU A 1 79 ? -9.864 -8.768 21.655 1.00 97.75 79 GLU A N 1
ATOM 636 C CA . GLU A 1 79 ? -11.046 -9.586 21.961 1.00 97.75 79 GLU A CA 1
ATOM 637 C C . GLU A 1 79 ? -11.304 -10.629 20.876 1.00 97.75 79 GLU A C 1
ATOM 639 O O . GLU A 1 79 ? -11.564 -11.795 21.181 1.00 97.75 79 GLU A O 1
ATOM 644 N N . TRP A 1 80 ? -11.193 -10.220 19.611 1.00 97.81 80 TRP A N 1
ATOM 645 C CA . TRP A 1 80 ? -11.330 -11.135 18.487 1.00 97.81 80 TRP A CA 1
ATOM 646 C C . TRP A 1 80 ? -10.210 -12.180 18.476 1.00 97.81 80 TRP A C 1
ATOM 648 O O . TRP A 1 80 ? -10.487 -13.369 18.421 1.00 97.81 80 TRP A O 1
ATOM 658 N N . ALA A 1 81 ? -8.947 -11.793 18.652 1.00 97.44 81 ALA A N 1
ATOM 659 C CA . ALA A 1 81 ? -7.843 -12.749 18.743 1.00 97.44 81 ALA A CA 1
ATOM 660 C C . ALA A 1 81 ? -8.024 -13.745 19.907 1.00 97.44 81 ALA A C 1
ATOM 662 O O . ALA A 1 81 ? -7.700 -14.929 19.772 1.00 97.44 81 ALA A O 1
ATOM 663 N N . ALA A 1 82 ? -8.584 -13.298 21.037 1.00 98.06 82 ALA A N 1
ATOM 664 C CA . ALA A 1 82 ? -8.892 -14.151 22.184 1.00 98.06 82 ALA A CA 1
ATOM 665 C C . ALA A 1 82 ? -10.001 -15.182 21.900 1.00 98.06 82 ALA A C 1
ATOM 667 O O . ALA A 1 82 ? -10.015 -16.238 22.542 1.00 98.06 82 ALA A O 1
ATOM 668 N N . SER A 1 83 ? -10.883 -14.927 20.923 1.00 97.12 83 SER A N 1
ATOM 669 C CA . SER A 1 83 ? -11.876 -15.901 20.450 1.00 97.12 83 SER A CA 1
ATOM 670 C C . SER A 1 83 ? -11.245 -17.061 19.664 1.00 97.12 83 SER A C 1
ATOM 672 O O . SER A 1 83 ? -11.882 -18.103 19.512 1.00 97.12 83 SER A O 1
ATOM 674 N N . LYS A 1 84 ? -9.971 -16.918 19.258 1.00 97.50 84 LYS A N 1
ATOM 675 C CA . LYS A 1 84 ? -9.193 -17.874 18.453 1.00 97.50 84 LYS A CA 1
ATOM 676 C C . LYS A 1 84 ? -9.864 -18.151 17.102 1.00 97.50 84 LYS A C 1
ATOM 678 O O . LYS A 1 84 ? -10.277 -19.289 16.859 1.00 97.50 84 LYS A O 1
ATOM 683 N N . PRO A 1 85 ? -9.961 -17.134 16.229 1.00 96.88 85 PRO A N 1
ATOM 684 C CA . PRO A 1 85 ? -10.590 -17.285 14.927 1.00 96.88 85 PRO A CA 1
ATOM 685 C C . PRO A 1 85 ? -9.888 -18.371 14.106 1.00 96.88 85 PRO A C 1
ATOM 687 O O . PRO A 1 85 ? -8.664 -18.530 14.162 1.00 96.88 85 PRO A O 1
ATOM 690 N N . GLY A 1 86 ? -10.677 -19.140 13.355 1.00 97.50 86 GLY A N 1
ATOM 691 C CA . GLY A 1 86 ? -10.147 -20.095 12.384 1.00 97.50 86 GLY A CA 1
ATOM 692 C C . GLY A 1 86 ? -9.487 -19.379 11.203 1.00 97.50 86 GLY A C 1
ATOM 693 O O . GLY A 1 86 ? -9.750 -18.204 10.962 1.00 97.50 86 GLY A O 1
ATOM 694 N N . LEU A 1 87 ? -8.655 -20.094 10.439 1.00 97.06 87 LEU A N 1
ATOM 695 C CA . LEU A 1 87 ? -7.982 -19.527 9.263 1.00 97.06 87 LEU A CA 1
ATOM 696 C C . LEU A 1 87 ? -8.979 -18.948 8.248 1.00 97.06 87 LEU A C 1
ATOM 698 O O . LEU A 1 87 ? -8.770 -17.841 7.776 1.00 97.06 87 LEU A O 1
ATOM 702 N N . GLU A 1 88 ? -10.073 -19.664 7.983 1.00 97.38 88 GLU A N 1
ATOM 703 C CA . GLU A 1 88 ? -11.126 -19.239 7.052 1.00 97.38 88 GLU A CA 1
ATOM 704 C C . GLU A 1 88 ? -11.746 -17.893 7.461 1.00 97.38 88 GLU A C 1
ATOM 706 O O . GLU A 1 88 ? -11.854 -16.990 6.642 1.00 97.38 88 GLU A O 1
ATOM 711 N N . GLU A 1 89 ? -12.041 -17.695 8.751 1.00 97.06 89 GLU A N 1
ATOM 712 C CA . GLU A 1 89 ? -12.570 -16.416 9.247 1.00 97.06 89 GLU A CA 1
ATOM 713 C C . GLU A 1 89 ? -11.548 -15.281 9.091 1.00 97.06 89 GLU A C 1
ATOM 715 O O . GLU A 1 89 ? -11.900 -14.159 8.726 1.00 97.06 89 GLU A O 1
ATOM 720 N N . VAL A 1 90 ? -10.265 -15.565 9.339 1.00 97.56 90 VAL A N 1
ATOM 721 C CA . VAL A 1 90 ? -9.192 -14.583 9.139 1.00 97.56 90 VAL A CA 1
ATOM 722 C C . VAL A 1 90 ? -9.069 -14.216 7.659 1.00 97.56 90 VAL A C 1
ATOM 724 O O . VAL A 1 90 ? -8.962 -13.034 7.339 1.00 97.56 90 VAL A O 1
ATOM 727 N N . GLU A 1 91 ? -9.105 -15.191 6.753 1.00 97.69 91 GLU A N 1
ATOM 728 C CA . GLU A 1 91 ? -9.039 -14.964 5.305 1.00 97.69 91 GLU A CA 1
ATOM 729 C C . GLU A 1 91 ? -10.252 -14.172 4.796 1.00 97.69 91 GLU A C 1
ATOM 731 O O . GLU A 1 91 ? -10.083 -13.215 4.037 1.00 97.69 91 GLU A O 1
ATOM 736 N N . ASP A 1 92 ? -11.452 -14.481 5.286 1.00 97.00 92 ASP A N 1
ATOM 737 C CA . ASP A 1 92 ? -12.683 -13.770 4.935 1.00 97.00 92 ASP A CA 1
ATOM 738 C C . ASP A 1 92 ? -12.649 -12.297 5.358 1.00 97.00 92 ASP A C 1
ATOM 740 O O . ASP A 1 92 ? -13.056 -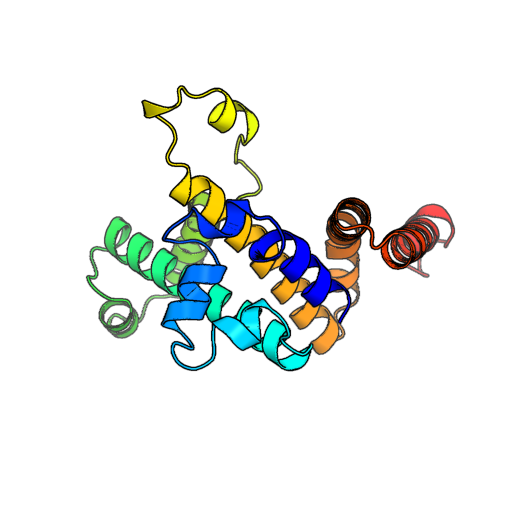11.404 4.603 1.00 97.00 92 ASP A O 1
ATOM 744 N N . VAL A 1 93 ? -12.148 -12.009 6.564 1.00 97.12 93 VAL A N 1
ATOM 745 C CA . VAL A 1 93 ? -11.976 -10.627 7.030 1.00 97.12 93 VAL A CA 1
ATOM 746 C C . VAL A 1 93 ? -10.850 -9.935 6.259 1.00 97.12 93 VAL A C 1
ATOM 748 O O . VAL A 1 93 ? -11.009 -8.776 5.875 1.00 97.12 93 VAL A O 1
ATOM 751 N N . ALA A 1 94 ? -9.746 -10.624 5.959 1.00 96.12 94 ALA A N 1
ATOM 752 C CA . ALA A 1 94 ? -8.662 -10.062 5.154 1.00 96.12 94 ALA A CA 1
ATOM 753 C C . ALA A 1 94 ? -9.162 -9.639 3.766 1.00 96.12 94 ALA A C 1
ATOM 755 O O . ALA A 1 94 ? -8.897 -8.519 3.323 1.00 96.12 94 ALA A O 1
ATOM 756 N N . GLN A 1 95 ? -9.937 -10.500 3.106 1.00 94.81 95 GLN A N 1
ATOM 757 C CA . GLN A 1 95 ? -10.524 -10.215 1.803 1.00 94.81 95 GLN A CA 1
ATOM 758 C C . GLN A 1 95 ? -11.461 -9.003 1.862 1.00 94.81 95 GLN A C 1
ATOM 760 O O . GLN A 1 95 ? -11.422 -8.145 0.979 1.00 94.81 95 GLN A O 1
ATOM 765 N N . ALA A 1 96 ? -12.255 -8.889 2.929 1.00 94.69 96 ALA A N 1
ATOM 766 C CA . ALA A 1 96 ? -13.116 -7.735 3.160 1.00 94.69 96 ALA A CA 1
ATOM 767 C C . ALA A 1 96 ? -12.335 -6.428 3.317 1.00 94.69 96 ALA A C 1
ATOM 769 O O . ALA A 1 96 ? -12.711 -5.410 2.737 1.00 94.69 96 ALA A O 1
ATOM 770 N N . VAL A 1 97 ? -11.234 -6.462 4.074 1.00 95.31 97 VAL A N 1
ATOM 771 C CA . VAL A 1 97 ? -10.356 -5.303 4.266 1.00 95.31 97 VAL A CA 1
ATOM 772 C C . VAL A 1 97 ? -9.798 -4.826 2.924 1.00 95.31 97 VAL A C 1
ATOM 774 O O . VAL A 1 97 ? -9.814 -3.628 2.642 1.00 95.31 97 VAL A O 1
ATOM 777 N N . ILE A 1 98 ? -9.348 -5.744 2.066 1.00 93.31 98 ILE A N 1
ATOM 778 C CA . ILE A 1 98 ? -8.838 -5.374 0.742 1.00 93.31 98 ILE A CA 1
ATOM 779 C C . ILE A 1 98 ? -9.948 -4.785 -0.136 1.00 93.31 98 ILE A C 1
ATOM 781 O O . ILE A 1 98 ? -9.748 -3.734 -0.733 1.00 93.31 98 ILE A O 1
ATOM 785 N N . GLN A 1 99 ? -11.127 -5.408 -0.179 1.00 91.12 99 GLN A N 1
ATOM 786 C CA . GLN A 1 99 ? -12.230 -4.954 -1.033 1.00 91.12 99 GLN A CA 1
ATOM 787 C C . GLN A 1 99 ? -12.807 -3.590 -0.630 1.00 91.12 99 GLN A C 1
ATOM 789 O O . GLN A 1 99 ? -13.231 -2.827 -1.494 1.00 91.12 99 GLN A O 1
ATOM 794 N N . GLU A 1 100 ? -12.852 -3.281 0.666 1.00 91.38 100 GLU A N 1
ATOM 795 C CA . GLU A 1 100 ? -13.533 -2.083 1.173 1.00 91.38 100 GLU A CA 1
ATOM 796 C C . GLU A 1 100 ? -12.591 -0.880 1.365 1.00 91.38 100 GLU A C 1
ATOM 798 O O . GLU A 1 100 ? -13.037 0.268 1.264 1.00 91.38 100 GLU A O 1
ATOM 803 N N . TYR A 1 101 ? -11.302 -1.123 1.643 1.00 92.50 101 TYR A N 1
ATOM 804 C CA . TYR A 1 101 ? -10.348 -0.078 2.051 1.00 92.50 101 TYR A CA 1
ATOM 805 C C . TYR A 1 101 ? -9.124 0.040 1.147 1.00 92.50 101 TYR A C 1
ATOM 807 O O . TYR A 1 101 ? -8.279 0.893 1.405 1.00 92.50 101 TYR A O 1
ATOM 815 N N . VAL A 1 102 ? -8.972 -0.786 0.111 1.00 92.50 102 VAL A N 1
ATOM 816 C CA . VAL A 1 102 ? -7.843 -0.685 -0.820 1.00 92.50 102 VAL A CA 1
ATOM 817 C C . VAL A 1 102 ? -8.379 -0.397 -2.213 1.00 92.50 102 VAL A C 1
ATOM 819 O O . VAL A 1 102 ? -9.204 -1.134 -2.741 1.00 92.50 102 VAL A O 1
ATOM 822 N N . GLU A 1 103 ? -7.897 0.685 -2.831 1.00 90.12 103 GLU A N 1
ATOM 823 C CA . GLU A 1 103 ? -8.221 0.966 -4.234 1.00 90.12 103 GLU A CA 1
ATOM 824 C C . GLU A 1 103 ? -7.670 -0.180 -5.097 1.00 90.12 103 GLU A C 1
ATOM 826 O O . GLU A 1 103 ? -6.487 -0.512 -4.999 1.00 90.12 103 GLU A O 1
ATOM 831 N N . GLY A 1 104 ? -8.504 -0.824 -5.911 1.00 82.19 104 GLY A N 1
ATOM 832 C CA . GLY A 1 104 ? -8.100 -2.048 -6.595 1.00 82.19 104 GLY A CA 1
ATOM 833 C C . GLY A 1 104 ? -9.185 -2.663 -7.467 1.00 82.19 104 GLY A C 1
ATOM 834 O O . GLY A 1 104 ? -10.101 -1.988 -7.933 1.00 82.19 104 GLY A O 1
ATOM 835 N N . GLU A 1 105 ? -9.045 -3.959 -7.729 1.00 70.25 105 GLU A N 1
ATOM 836 C CA . GLU A 1 105 ? -9.952 -4.709 -8.593 1.00 70.25 105 GLU A CA 1
ATOM 837 C C . GLU A 1 105 ? -11.400 -4.647 -8.077 1.00 70.25 105 GLU A C 1
ATOM 839 O O . GLU A 1 105 ? -11.676 -4.950 -6.920 1.00 70.25 105 GLU A O 1
ATOM 844 N N . GLY A 1 106 ? -12.323 -4.221 -8.945 1.00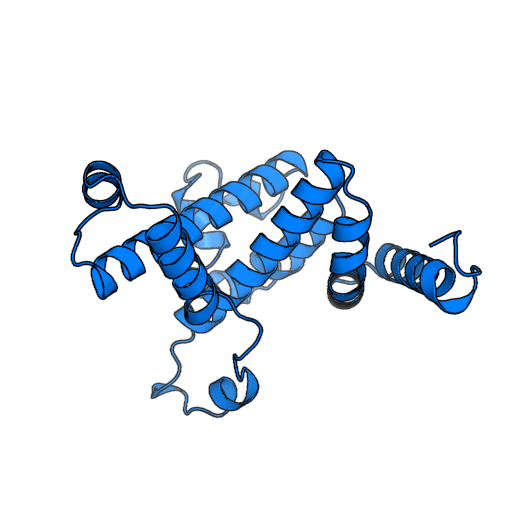 69.31 106 GLY A N 1
ATOM 845 C CA . GLY A 1 106 ? -13.737 -4.021 -8.611 1.00 69.31 106 GLY A CA 1
ATOM 846 C C . GLY A 1 106 ? -14.108 -2.604 -8.154 1.00 69.31 106 GLY A C 1
ATOM 847 O O . GLY A 1 106 ? -15.298 -2.296 -8.105 1.00 69.31 106 GLY A O 1
ATOM 848 N N . ALA A 1 107 ? -13.137 -1.723 -7.883 1.00 72.69 107 ALA A N 1
ATOM 849 C CA . ALA A 1 107 ? -13.406 -0.319 -7.577 1.00 72.69 107 ALA A CA 1
ATOM 850 C C . ALA A 1 107 ? -13.586 0.505 -8.866 1.00 72.69 107 ALA A C 1
ATOM 852 O O . ALA A 1 107 ? -12.671 0.605 -9.688 1.00 72.69 107 ALA A O 1
ATOM 853 N N . ASP A 1 108 ? -14.749 1.139 -9.033 1.00 74.06 108 ASP A N 1
ATOM 854 C CA . ASP A 1 108 ? -14.982 2.095 -10.120 1.00 74.06 108 ASP A CA 1
ATOM 855 C C . ASP A 1 108 ? -14.572 3.508 -9.684 1.00 74.06 108 ASP A C 1
ATOM 857 O O . ASP A 1 108 ? -15.379 4.340 -9.262 1.00 74.06 108 ASP A O 1
ATOM 861 N N . VAL A 1 109 ? -13.267 3.766 -9.794 1.00 73.06 109 VAL A N 1
ATOM 862 C CA . VAL A 1 109 ? -12.655 5.053 -9.433 1.00 73.06 109 VAL A CA 1
ATOM 863 C C . VAL A 1 109 ? -13.253 6.211 -10.246 1.00 73.06 109 VAL A C 1
ATOM 865 O O . VAL A 1 109 ? -13.267 7.348 -9.773 1.00 73.06 109 VAL A O 1
ATOM 868 N N . TRP A 1 110 ? -13.764 5.949 -11.452 1.00 75.94 110 TRP A N 1
ATOM 869 C CA . TRP A 1 110 ? -14.376 6.971 -12.299 1.00 75.94 110 TRP A CA 1
ATOM 870 C C . TRP A 1 110 ? -15.796 7.293 -11.839 1.00 75.94 110 TRP A C 1
ATOM 872 O O . TRP A 1 110 ? -16.111 8.467 -11.647 1.00 75.94 110 TRP A O 1
ATOM 882 N N . ALA A 1 111 ? -16.614 6.277 -11.556 1.00 75.94 111 ALA A N 1
ATOM 883 C CA . ALA A 1 111 ? -17.953 6.480 -11.005 1.00 75.94 111 ALA A CA 1
ATOM 884 C C . ALA A 1 111 ? -17.917 7.207 -9.651 1.00 75.94 111 ALA A C 1
ATOM 886 O O . ALA A 1 111 ? -18.748 8.077 -9.384 1.00 75.94 111 ALA A O 1
ATOM 887 N N . ASP A 1 112 ? -16.928 6.909 -8.803 1.00 72.69 112 ASP A N 1
ATOM 888 C CA . ASP A 1 112 ? -16.733 7.634 -7.545 1.00 72.69 112 ASP A CA 1
ATOM 889 C C . ASP A 1 112 ? -16.358 9.102 -7.771 1.00 72.69 112 ASP A C 1
ATOM 891 O O . ASP A 1 112 ? -16.815 9.983 -7.038 1.00 72.69 112 ASP A O 1
ATOM 895 N N . GLN A 1 113 ? -15.587 9.398 -8.822 1.00 73.56 113 GLN A N 1
ATOM 896 C CA . GLN A 1 113 ? -15.239 10.771 -9.180 1.00 73.56 113 GLN A CA 1
ATOM 897 C C . GLN A 1 113 ? -16.421 11.579 -9.721 1.00 73.56 113 GLN A C 1
ATOM 899 O O . GLN A 1 113 ? -16.461 12.792 -9.490 1.00 73.56 113 GLN A O 1
ATOM 904 N N . GLU A 1 114 ? -17.370 10.922 -10.389 1.00 78.19 114 GLU A N 1
ATOM 905 C CA . GLU A 1 114 ? -18.587 11.525 -10.943 1.00 78.19 114 GLU A CA 1
ATOM 906 C C . GLU A 1 114 ? -19.640 11.872 -9.877 1.00 78.19 114 GLU A C 1
ATOM 908 O O . GLU A 1 114 ? -20.540 12.680 -10.131 1.00 78.19 114 GLU A O 1
ATOM 913 N N . LYS A 1 115 ? -19.522 11.329 -8.656 1.00 78.69 115 LYS A N 1
ATOM 914 C CA . LYS A 1 115 ? -20.395 11.697 -7.533 1.00 78.69 115 LYS A CA 1
ATOM 915 C C . LYS A 1 115 ? -20.247 13.181 -7.189 1.00 78.69 115 LYS A C 1
ATOM 917 O O . LYS A 1 115 ? -19.158 13.759 -7.201 1.00 78.69 115 LYS A O 1
ATOM 922 N N . SER A 1 116 ? -21.363 13.808 -6.815 1.00 74.88 116 SER A N 1
ATOM 923 C CA . SER A 1 116 ? -21.364 15.212 -6.395 1.00 74.88 116 SER A CA 1
ATOM 924 C C . SER A 1 116 ? -20.489 15.432 -5.150 1.00 74.88 116 SER A C 1
ATOM 926 O O . SER A 1 116 ? -20.329 14.539 -4.317 1.00 74.88 116 SER A O 1
ATOM 928 N N . ALA A 1 117 ? -19.937 16.639 -4.980 1.00 71.56 117 ALA A N 1
ATOM 929 C CA . ALA A 1 117 ? -18.973 16.932 -3.912 1.00 71.56 117 ALA A CA 1
ATOM 930 C C . ALA A 1 117 ? -19.495 16.661 -2.484 1.00 71.56 117 ALA A C 1
ATOM 932 O O . ALA A 1 117 ? -18.688 16.403 -1.597 1.00 71.56 117 ALA A O 1
ATOM 933 N N . GLY A 1 118 ? -20.816 16.693 -2.261 1.00 74.94 118 GLY A N 1
ATOM 934 C CA . GLY A 1 118 ? -21.438 16.376 -0.968 1.00 74.94 118 GLY A CA 1
ATOM 935 C C . GLY A 1 118 ? -21.643 14.880 -0.701 1.00 74.94 118 GLY A C 1
ATOM 936 O O . GLY A 1 118 ? -22.000 14.510 0.410 1.00 74.94 118 GLY A O 1
ATOM 937 N N . GLN A 1 119 ? -21.429 14.024 -1.702 1.00 76.00 119 GLN A N 1
ATOM 938 C CA . GLN A 1 119 ? -21.594 12.567 -1.615 1.00 76.00 119 GLN A CA 1
ATOM 939 C C . GLN A 1 119 ? -20.255 11.817 -1.621 1.00 76.00 119 GLN A C 1
ATOM 941 O O . GLN A 1 119 ? -20.240 10.595 -1.485 1.00 76.00 119 GLN A O 1
ATOM 946 N N . ARG A 1 120 ? -19.140 12.533 -1.804 1.00 83.12 120 ARG A N 1
ATOM 947 C CA . ARG A 1 120 ? -17.798 11.956 -1.886 1.00 83.12 120 ARG A CA 1
ATOM 948 C C . ARG A 1 120 ? -17.094 12.006 -0.543 1.00 83.12 120 ARG A C 1
ATOM 950 O O . ARG A 1 120 ? -16.769 13.086 -0.046 1.00 83.12 120 ARG A O 1
ATOM 957 N N . ASP A 1 121 ? -16.792 10.833 -0.002 1.00 87.00 121 ASP A N 1
ATOM 958 C CA . ASP A 1 121 ? -15.872 10.704 1.122 1.00 87.00 121 ASP A CA 1
ATOM 959 C C . ASP A 1 121 ? -14.427 10.749 0.609 1.00 87.00 121 ASP A C 1
ATOM 961 O O . ASP A 1 121 ? -13.767 9.732 0.393 1.00 87.00 121 ASP A O 1
ATOM 965 N N . LYS A 1 122 ? -13.933 11.971 0.396 1.00 85.62 122 LYS A N 1
ATOM 966 C CA . LYS A 1 122 ? -12.575 12.203 -0.112 1.00 85.62 122 LYS A CA 1
ATOM 967 C C . LYS A 1 122 ? -11.492 11.636 0.804 1.00 85.62 122 LYS A C 1
ATOM 969 O O . LYS A 1 122 ? -10.432 11.261 0.310 1.00 85.62 122 LYS A O 1
ATOM 974 N N . VAL A 1 123 ? -11.741 11.583 2.113 1.00 88.38 123 VAL A N 1
ATOM 975 C CA . VAL A 1 123 ? -10.777 11.046 3.081 1.00 88.38 123 VAL A CA 1
ATOM 976 C C . VAL A 1 123 ? -10.647 9.541 2.879 1.00 88.38 123 VAL A C 1
ATOM 978 O O . VAL A 1 123 ? -9.530 9.031 2.773 1.00 88.38 123 VAL A O 1
ATOM 981 N N . LYS A 1 124 ? -11.772 8.830 2.738 1.00 88.12 124 LYS A N 1
ATOM 982 C CA . LYS A 1 124 ? -11.765 7.400 2.419 1.00 88.12 124 LYS A CA 1
ATOM 983 C C . LYS A 1 124 ? -11.121 7.118 1.063 1.00 88.12 124 LYS A C 1
ATOM 985 O O . LYS A 1 124 ? -10.281 6.224 0.975 1.00 88.12 124 LYS A O 1
ATOM 990 N N . GLU A 1 125 ? -11.461 7.884 0.026 1.00 88.69 125 GLU A N 1
ATOM 991 C CA . GLU A 1 125 ? -10.862 7.732 -1.309 1.00 88.69 125 GLU A CA 1
ATOM 992 C C . GLU A 1 125 ? -9.332 7.887 -1.263 1.00 88.69 125 GLU A C 1
ATOM 994 O O . GLU A 1 125 ? -8.590 7.036 -1.760 1.00 88.69 125 GLU A O 1
ATOM 999 N N . ASN A 1 126 ? -8.843 8.951 -0.619 1.00 90.06 126 ASN A N 1
ATOM 1000 C CA . ASN A 1 126 ? -7.411 9.193 -0.463 1.00 90.06 126 ASN A CA 1
ATOM 1001 C C . ASN A 1 126 ? -6.738 8.082 0.342 1.00 90.06 126 ASN A C 1
ATOM 1003 O O . ASN A 1 126 ? -5.691 7.583 -0.066 1.00 90.06 126 ASN A O 1
ATOM 1007 N N . THR A 1 127 ? -7.339 7.675 1.461 1.00 91.88 127 THR A N 1
ATOM 1008 C CA . THR A 1 127 ? -6.801 6.618 2.328 1.00 91.88 127 THR A CA 1
ATOM 1009 C C . THR A 1 127 ? -6.710 5.290 1.581 1.00 91.88 127 THR A C 1
ATOM 1011 O O . THR A 1 127 ? -5.687 4.611 1.663 1.00 91.88 127 THR A O 1
ATOM 1014 N N . SER A 1 128 ? -7.721 4.959 0.776 1.00 92.31 128 SER A N 1
ATOM 1015 C CA . SER A 1 128 ? -7.745 3.718 -0.005 1.00 92.31 128 SER A CA 1
ATOM 1016 C C . SER A 1 128 ? -6.657 3.690 -1.077 1.00 92.31 128 SER A C 1
ATOM 1018 O O . SER A 1 128 ? -5.991 2.672 -1.285 1.00 92.31 128 SER A O 1
ATOM 1020 N N . ARG A 1 129 ? -6.408 4.838 -1.716 1.00 92.12 129 ARG A N 1
ATOM 1021 C CA . ARG A 1 129 ? -5.318 4.999 -2.683 1.00 92.12 129 ARG A CA 1
ATOM 1022 C C . ARG A 1 129 ? -3.941 4.979 -2.018 1.00 92.12 129 ARG A C 1
ATOM 1024 O O . ARG A 1 129 ? -3.003 4.394 -2.557 1.00 92.12 129 ARG A O 1
ATOM 1031 N N . VAL A 1 130 ? -3.808 5.579 -0.832 1.00 94.12 130 VAL A N 1
ATOM 1032 C CA . VAL A 1 130 ? -2.590 5.484 -0.012 1.00 94.12 130 VAL A CA 1
ATOM 1033 C C . VAL A 1 130 ? -2.299 4.021 0.303 1.00 94.12 130 VAL A C 1
ATOM 1035 O O . VAL A 1 130 ? -1.195 3.563 0.019 1.00 94.12 130 VAL A O 1
ATOM 1038 N N . LEU A 1 131 ? -3.278 3.276 0.823 1.00 95.19 131 LEU A N 1
ATOM 1039 C CA . LEU A 1 131 ? -3.132 1.853 1.126 1.00 95.19 131 LEU A CA 1
ATOM 1040 C C . LEU A 1 131 ? -2.676 1.050 -0.096 1.00 95.19 131 LEU A C 1
ATOM 1042 O O . LEU A 1 131 ? -1.731 0.274 0.033 1.00 95.19 131 LEU A O 1
ATOM 1046 N N . ASN A 1 132 ? -3.249 1.294 -1.280 1.00 94.69 132 ASN A N 1
ATOM 1047 C CA . ASN A 1 132 ? -2.803 0.648 -2.519 1.00 94.69 132 ASN A CA 1
ATOM 1048 C C . ASN A 1 132 ? -1.306 0.891 -2.795 1.00 94.69 132 ASN A C 1
ATOM 1050 O O . ASN A 1 132 ? -0.544 -0.059 -2.992 1.00 94.69 132 ASN A O 1
ATOM 1054 N N . TYR A 1 133 ? -0.848 2.146 -2.739 1.00 95.94 133 TYR A N 1
ATOM 1055 C CA . TYR A 1 133 ? 0.563 2.468 -2.968 1.00 95.94 133 TYR A CA 1
ATOM 1056 C C . TYR A 1 133 ? 1.501 1.856 -1.923 1.00 95.94 133 TYR A C 1
ATOM 1058 O O . TYR A 1 133 ? 2.595 1.400 -2.268 1.00 95.94 133 TYR A O 1
ATOM 1066 N N . LEU A 1 134 ? 1.104 1.862 -0.649 1.00 97.06 134 LEU A N 1
ATOM 1067 C CA . LEU A 1 134 ? 1.925 1.305 0.424 1.00 97.06 134 LEU A CA 1
ATOM 1068 C C . LEU A 1 134 ? 1.990 -0.228 0.344 1.00 97.06 134 LEU A C 1
ATOM 1070 O O . LEU A 1 134 ? 3.074 -0.784 0.510 1.00 97.06 134 LEU A O 1
ATOM 1074 N N . LEU A 1 135 ? 0.882 -0.902 0.016 1.00 96.44 135 LEU A N 1
ATOM 1075 C CA . LEU A 1 135 ? 0.848 -2.348 -0.227 1.00 96.44 135 LEU A CA 1
ATOM 1076 C C . LEU A 1 135 ? 1.713 -2.737 -1.426 1.00 96.44 135 LEU A C 1
ATOM 1078 O O . LEU A 1 135 ? 2.498 -3.672 -1.327 1.00 96.44 135 LEU A O 1
ATOM 1082 N N . LEU A 1 136 ? 1.662 -1.978 -2.524 1.00 96.88 136 LEU A N 1
ATOM 1083 C CA . LEU A 1 136 ? 2.526 -2.209 -3.686 1.00 96.88 136 LEU A CA 1
ATOM 1084 C C . LEU A 1 136 ? 4.024 -2.080 -3.341 1.00 96.88 136 LEU A C 1
ATOM 1086 O O . LEU A 1 136 ? 4.874 -2.769 -3.914 1.00 96.88 136 LEU A O 1
ATOM 1090 N N . TYR A 1 137 ? 4.368 -1.182 -2.415 1.00 97.75 137 TYR A N 1
ATOM 1091 C CA . TYR A 1 137 ? 5.728 -1.059 -1.893 1.00 97.75 137 TYR A CA 1
ATOM 1092 C C . TYR A 1 137 ? 6.128 -2.230 -1.002 1.00 97.75 137 TYR A C 1
ATOM 1094 O O . TYR A 1 137 ? 7.238 -2.746 -1.161 1.00 97.75 137 TYR A O 1
ATOM 1102 N N . GLU A 1 138 ? 5.250 -2.648 -0.094 1.00 96.75 138 GLU A N 1
ATOM 1103 C CA . GLU A 1 138 ? 5.505 -3.792 0.780 1.00 96.75 138 GLU A CA 1
ATOM 1104 C C . GLU A 1 138 ? 5.647 -5.080 -0.032 1.00 96.75 138 GLU A C 1
ATOM 1106 O O . GLU A 1 138 ? 6.591 -5.828 0.195 1.00 96.75 138 GLU A O 1
ATOM 1111 N N . GLU A 1 139 ? 4.809 -5.274 -1.051 1.00 96.69 139 GLU A N 1
ATOM 1112 C CA . GLU A 1 139 ? 4.872 -6.399 -1.983 1.00 96.69 139 GLU A CA 1
ATOM 1113 C C . GLU A 1 139 ? 6.233 -6.479 -2.682 1.00 96.69 139 GLU A C 1
ATOM 1115 O O . GLU A 1 139 ? 6.912 -7.507 -2.639 1.00 96.69 139 GLU A O 1
ATOM 1120 N N . LEU A 1 140 ? 6.687 -5.362 -3.262 1.00 96.94 140 LEU A N 1
ATOM 1121 C CA . LEU A 1 140 ? 8.002 -5.290 -3.897 1.00 96.94 140 LEU A CA 1
ATOM 1122 C C . LEU A 1 140 ? 9.125 -5.571 -2.886 1.00 96.94 140 LEU A C 1
ATOM 1124 O O . LEU A 1 140 ? 10.063 -6.306 -3.189 1.00 96.94 140 LEU A O 1
ATOM 1128 N N . SER A 1 141 ? 9.051 -4.973 -1.694 1.00 96.06 141 SER A N 1
ATOM 1129 C CA . SER A 1 141 ? 10.044 -5.147 -0.629 1.00 96.06 141 SER A CA 1
ATOM 1130 C C . SER A 1 141 ? 10.130 -6.606 -0.176 1.00 96.06 141 SER A C 1
ATOM 1132 O O . SER A 1 141 ? 11.222 -7.172 -0.109 1.00 96.06 141 SER A O 1
ATOM 1134 N N . TYR A 1 142 ? 8.981 -7.224 0.087 1.00 96.31 142 TYR A N 1
ATOM 1135 C CA . TYR A 1 142 ? 8.864 -8.615 0.494 1.00 96.31 142 TYR A CA 1
ATOM 1136 C C . TYR A 1 142 ? 9.422 -9.551 -0.578 1.00 96.31 142 TYR A C 1
ATOM 1138 O O . TYR A 1 142 ? 10.315 -10.342 -0.279 1.00 96.31 142 TYR A O 1
ATOM 1146 N N . ALA A 1 143 ? 8.969 -9.415 -1.828 1.00 97.12 143 ALA A N 1
ATOM 1147 C CA . ALA A 1 143 ? 9.388 -10.278 -2.928 1.00 97.12 143 ALA A CA 1
ATOM 1148 C C . ALA A 1 143 ? 10.905 -10.209 -3.168 1.00 97.12 143 ALA A C 1
ATOM 1150 O O . ALA A 1 143 ? 11.568 -11.240 -3.277 1.00 97.12 143 ALA A O 1
ATOM 1151 N N . MET A 1 144 ? 11.488 -9.002 -3.152 1.00 94.69 144 MET A N 1
ATOM 1152 C CA . MET A 1 144 ? 12.941 -8.832 -3.271 1.00 94.69 144 MET A CA 1
ATOM 1153 C C . MET A 1 144 ? 13.706 -9.485 -2.113 1.00 94.69 144 MET A C 1
ATOM 1155 O O . MET A 1 144 ? 14.748 -10.092 -2.348 1.00 94.69 144 MET A O 1
ATOM 1159 N N . ASN A 1 145 ? 13.214 -9.368 -0.875 1.00 95.62 145 ASN A N 1
ATOM 1160 C CA . ASN A 1 145 ? 13.870 -9.956 0.298 1.00 95.62 145 ASN A CA 1
ATOM 1161 C C . ASN A 1 145 ? 13.749 -11.486 0.331 1.00 95.62 145 ASN A C 1
ATOM 1163 O O . ASN A 1 145 ? 14.677 -12.159 0.774 1.00 95.62 145 ASN A O 1
ATOM 1167 N N . ALA A 1 146 ? 12.624 -12.028 -0.137 1.00 97.25 146 ALA A N 1
ATOM 1168 C CA . ALA A 1 146 ? 12.395 -13.465 -0.249 1.00 97.25 146 ALA A CA 1
ATOM 1169 C C . ALA A 1 146 ? 13.133 -14.097 -1.443 1.00 97.25 146 ALA A C 1
ATOM 1171 O O . ALA A 1 146 ? 13.260 -15.317 -1.507 1.00 97.25 146 ALA A O 1
ATOM 1172 N N . GLY A 1 147 ? 13.615 -13.284 -2.390 1.00 96.12 147 GLY A N 1
ATOM 1173 C CA . GLY A 1 147 ? 14.171 -13.768 -3.654 1.00 96.12 147 GLY A CA 1
ATOM 1174 C C . GLY A 1 147 ? 13.108 -14.312 -4.615 1.00 96.12 147 GLY A C 1
ATOM 1175 O O . GLY A 1 147 ? 13.447 -15.049 -5.538 1.00 96.12 147 GLY A O 1
ATOM 1176 N N . ASP A 1 148 ? 11.835 -13.957 -4.414 1.00 96.38 148 ASP A N 1
ATOM 1177 C CA . ASP A 1 148 ? 10.723 -14.376 -5.268 1.00 96.38 148 ASP A CA 1
ATOM 1178 C C . ASP A 1 148 ? 10.661 -13.492 -6.518 1.00 96.38 148 ASP A C 1
ATOM 1180 O O . ASP A 1 148 ? 10.004 -12.447 -6.561 1.00 96.38 148 ASP A O 1
ATOM 1184 N N . ILE A 1 149 ? 11.400 -13.905 -7.547 1.00 92.00 149 ILE A N 1
ATOM 1185 C CA . ILE A 1 149 ? 11.499 -13.154 -8.799 1.00 92.00 149 ILE A CA 1
ATOM 1186 C C . ILE A 1 149 ? 10.164 -13.102 -9.545 1.00 92.00 149 ILE A C 1
ATOM 1188 O O . ILE A 1 149 ? 9.873 -12.069 -10.146 1.00 92.00 149 ILE A O 1
ATOM 1192 N N . GLY A 1 150 ? 9.328 -14.140 -9.448 1.00 92.38 150 GLY A N 1
ATOM 1193 C CA . GLY A 1 150 ? 8.010 -14.148 -10.087 1.00 92.38 150 GLY A CA 1
ATOM 1194 C C . GLY A 1 150 ? 7.099 -13.054 -9.526 1.00 92.38 150 GLY A C 1
ATOM 1195 O O . GLY A 1 150 ? 6.454 -12.313 -10.275 1.00 92.38 150 GLY A O 1
ATOM 1196 N N . ARG A 1 151 ? 7.104 -12.862 -8.202 1.00 95.00 151 ARG A N 1
ATOM 1197 C CA . ARG A 1 151 ? 6.376 -11.749 -7.569 1.00 95.00 151 ARG A CA 1
ATOM 1198 C C . ARG A 1 151 ? 6.992 -10.391 -7.884 1.00 95.00 151 ARG A C 1
ATOM 1200 O O . ARG A 1 151 ? 6.252 -9.451 -8.170 1.00 95.00 151 ARG A O 1
ATOM 1207 N N . VAL A 1 152 ? 8.327 -10.280 -7.901 1.00 94.88 152 VAL A N 1
ATOM 1208 C CA . VAL A 1 152 ? 9.004 -9.035 -8.312 1.00 94.88 152 VAL A CA 1
ATOM 1209 C C . VAL A 1 152 ? 8.565 -8.630 -9.716 1.00 94.88 152 VAL A C 1
ATOM 1211 O O . VAL A 1 152 ? 8.201 -7.474 -9.921 1.00 94.88 152 VAL A O 1
ATOM 1214 N N . GLU A 1 153 ? 8.576 -9.567 -10.662 1.00 93.88 153 GLU A N 1
ATOM 1215 C CA . GLU A 1 153 ? 8.157 -9.363 -12.047 1.00 93.88 153 GLU A CA 1
ATOM 1216 C C . GLU A 1 153 ? 6.708 -8.872 -12.143 1.00 93.88 153 GLU A C 1
ATOM 1218 O O . GLU A 1 153 ? 6.442 -7.868 -12.812 1.00 93.88 153 GLU A O 1
ATOM 1223 N N . THR A 1 154 ? 5.801 -9.512 -11.399 1.00 93.81 154 THR A N 1
ATOM 1224 C CA . THR A 1 154 ? 4.363 -9.195 -11.374 1.00 93.81 154 THR A CA 1
ATOM 1225 C C . THR A 1 154 ? 4.099 -7.729 -11.016 1.00 93.81 154 THR A C 1
ATOM 1227 O O . THR A 1 154 ? 3.210 -7.092 -11.584 1.00 93.81 154 THR A O 1
ATOM 1230 N N . VAL A 1 155 ? 4.910 -7.140 -10.131 1.00 95.44 155 VAL A N 1
ATOM 1231 C CA . VAL A 1 155 ? 4.753 -5.734 -9.728 1.00 95.44 155 VAL A CA 1
ATOM 1232 C C . VAL A 1 155 ? 5.541 -4.738 -10.584 1.00 95.44 155 VAL A C 1
ATOM 1234 O O . VAL A 1 155 ? 5.376 -3.528 -10.416 1.00 95.44 155 VAL A O 1
ATOM 1237 N N . LEU A 1 156 ? 6.378 -5.167 -11.537 1.00 95.00 156 LEU A N 1
ATOM 1238 C CA . LEU A 1 156 ? 7.186 -4.223 -12.325 1.00 95.00 156 LEU A CA 1
ATOM 1239 C C . LEU A 1 156 ? 6.330 -3.291 -13.186 1.00 95.00 156 LEU A C 1
ATOM 1241 O O . LEU A 1 156 ? 6.675 -2.116 -13.321 1.00 95.00 156 LEU A O 1
ATOM 1245 N N . ALA A 1 157 ? 5.225 -3.781 -13.753 1.00 93.62 157 ALA A N 1
ATOM 1246 C CA . ALA A 1 157 ? 4.347 -2.985 -14.608 1.00 93.62 157 ALA A CA 1
ATOM 1247 C C . ALA A 1 157 ? 3.775 -1.739 -13.893 1.00 93.62 157 ALA A C 1
ATOM 1249 O O . ALA A 1 157 ? 4.025 -0.625 -14.374 1.00 93.62 157 ALA A O 1
ATOM 1250 N N . PRO A 1 158 ? 3.093 -1.852 -12.733 1.00 95.12 158 PRO A N 1
ATOM 1251 C CA . PRO A 1 158 ? 2.633 -0.668 -12.007 1.00 95.12 158 PRO A CA 1
ATOM 1252 C C . PRO A 1 158 ? 3.799 0.226 -11.551 1.00 95.12 158 PRO A C 1
ATOM 1254 O O . PRO A 1 158 ? 3.708 1.453 -11.653 1.00 95.12 158 PRO A O 1
ATOM 1257 N N . TRP A 1 159 ? 4.945 -0.347 -11.160 1.00 97.44 159 TRP A N 1
ATOM 1258 C CA . TRP A 1 159 ? 6.134 0.439 -10.805 1.00 97.44 159 TRP A CA 1
ATOM 1259 C C . TRP A 1 159 ? 6.716 1.242 -11.976 1.00 97.44 159 TRP A C 1
ATOM 1261 O O . TRP A 1 159 ? 7.170 2.370 -11.771 1.00 97.44 159 TRP A O 1
ATOM 1271 N N . VAL A 1 160 ? 6.677 0.723 -13.208 1.00 97.19 160 VAL A N 1
ATOM 1272 C CA . VAL A 1 160 ? 7.069 1.473 -14.415 1.00 97.19 160 VAL A CA 1
ATOM 1273 C C . VAL A 1 160 ? 6.191 2.712 -14.578 1.00 97.19 160 VAL A C 1
ATOM 1275 O O . VAL A 1 160 ? 6.722 3.804 -14.805 1.00 97.19 160 VAL A O 1
ATOM 1278 N N . CYS A 1 161 ? 4.871 2.565 -14.438 1.00 96.19 161 CYS A N 1
ATOM 1279 C CA . CYS A 1 161 ? 3.921 3.674 -14.534 1.00 96.19 161 CYS A CA 1
ATOM 1280 C C . CYS A 1 161 ? 4.184 4.732 -13.455 1.00 96.19 161 CYS A C 1
ATOM 1282 O O . CYS A 1 161 ? 4.357 5.909 -13.781 1.0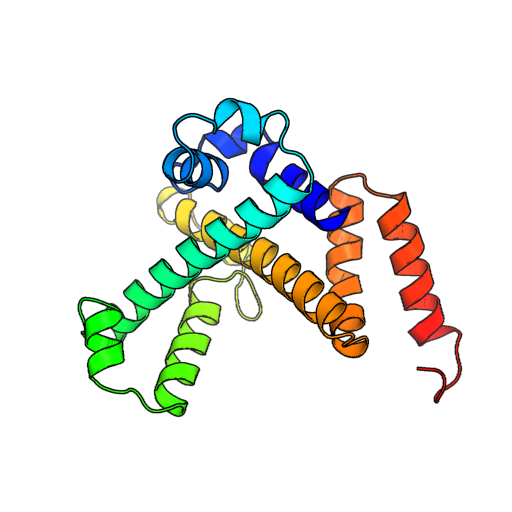0 96.19 161 CYS A O 1
ATOM 1284 N N . ILE A 1 162 ? 4.328 4.309 -12.195 1.00 97.19 162 ILE A N 1
ATOM 1285 C CA . ILE A 1 162 ? 4.649 5.198 -11.070 1.00 97.19 162 ILE A CA 1
ATOM 1286 C C . ILE A 1 162 ? 5.965 5.935 -11.326 1.00 97.19 162 ILE A C 1
ATOM 1288 O O . ILE A 1 162 ? 6.022 7.160 -11.220 1.00 97.19 162 ILE A O 1
ATOM 1292 N N . PHE A 1 163 ? 7.025 5.232 -11.732 1.00 98.12 163 PHE A N 1
ATOM 1293 C CA . PHE A 1 163 ? 8.309 5.867 -12.014 1.00 98.12 163 PHE A CA 1
ATOM 1294 C C . PHE A 1 163 ? 8.251 6.868 -13.164 1.00 98.12 163 PHE A C 1
ATOM 1296 O O . PHE A 1 163 ? 8.950 7.879 -13.096 1.00 98.12 163 PHE A O 1
ATOM 1303 N N . ARG A 1 164 ? 7.423 6.654 -14.191 1.00 96.69 164 ARG A N 1
ATOM 1304 C CA . ARG A 1 164 ? 7.192 7.685 -15.215 1.00 96.69 164 ARG A CA 1
ATOM 1305 C C . ARG A 1 164 ? 6.497 8.907 -14.626 1.00 96.69 164 ARG A C 1
ATOM 1307 O O . ARG A 1 164 ? 6.978 10.012 -14.860 1.00 96.69 164 ARG A O 1
ATOM 1314 N N . ALA A 1 165 ? 5.437 8.700 -13.846 1.00 95.31 165 ALA A N 1
ATOM 1315 C CA . ALA A 1 165 ? 4.645 9.776 -13.255 1.00 95.31 165 ALA A CA 1
ATOM 1316 C C . ALA A 1 165 ? 5.470 10.665 -12.309 1.00 95.31 165 ALA A C 1
ATOM 1318 O O . ALA A 1 165 ? 5.370 11.885 -12.365 1.00 95.31 165 ALA A O 1
ATOM 1319 N N . VAL A 1 166 ? 6.357 10.079 -11.496 1.00 96.25 166 VAL A N 1
ATOM 1320 C CA . VAL A 1 166 ? 7.180 10.840 -10.534 1.00 96.25 166 VAL A CA 1
ATOM 1321 C C . VAL A 1 166 ? 8.499 11.381 -11.113 1.00 96.25 166 VAL A C 1
ATOM 1323 O O . VAL A 1 166 ? 9.375 11.824 -10.359 1.00 96.25 166 VAL A O 1
ATOM 1326 N N . GLY A 1 167 ? 8.697 11.299 -12.434 1.00 95.44 167 GLY A N 1
ATOM 1327 C CA . GLY A 1 167 ? 9.899 11.793 -13.122 1.00 95.44 167 GLY A CA 1
ATOM 1328 C C . GLY A 1 167 ? 11.145 10.904 -12.982 1.00 95.44 167 GLY A C 1
ATOM 1329 O O . GLY A 1 167 ? 12.265 11.330 -13.262 1.00 95.44 167 GLY A O 1
ATOM 1330 N N . LYS A 1 168 ? 10.998 9.642 -12.564 1.00 95.50 168 LYS A N 1
ATOM 1331 C CA . LYS A 1 168 ? 12.080 8.641 -12.490 1.00 95.50 168 LYS A CA 1
ATOM 1332 C C . LYS A 1 168 ? 12.256 7.889 -13.815 1.00 95.50 168 LYS A C 1
ATOM 1334 O O . LYS A 1 168 ? 12.323 6.659 -13.852 1.00 95.50 168 LYS A O 1
ATOM 1339 N N . HIS A 1 169 ? 12.406 8.632 -14.911 1.00 95.19 169 HIS A N 1
ATOM 1340 C CA . HIS A 1 169 ? 12.423 8.080 -16.272 1.00 95.19 169 HIS A CA 1
ATOM 1341 C C . HIS A 1 169 ? 13.494 7.006 -16.507 1.00 95.19 169 HIS A C 1
ATOM 1343 O O . HIS A 1 169 ? 13.227 6.036 -17.214 1.00 95.19 169 HIS A O 1
ATOM 1349 N N . LYS A 1 170 ? 14.680 7.125 -15.889 1.00 96.50 170 LYS A N 1
ATOM 1350 C CA . LYS A 1 170 ? 15.744 6.109 -15.993 1.00 96.50 170 LYS A CA 1
ATOM 1351 C C . LYS A 1 170 ? 15.267 4.741 -15.493 1.00 96.50 170 LYS A C 1
ATOM 1353 O O . LYS A 1 170 ? 15.375 3.761 -16.223 1.00 96.50 170 LYS A O 1
ATOM 1358 N N . TYR A 1 171 ? 14.701 4.683 -14.286 1.00 96.06 171 TYR A N 1
ATOM 1359 C CA . TYR A 1 171 ? 14.193 3.437 -13.701 1.00 96.06 171 TYR A CA 1
ATOM 1360 C C . TYR A 1 171 ? 13.047 2.865 -14.531 1.00 96.06 171 TYR A C 1
ATOM 1362 O O . TYR A 1 171 ? 13.106 1.703 -14.918 1.00 96.06 171 TYR A O 1
ATOM 1370 N N . ALA A 1 172 ? 12.076 3.705 -14.898 1.00 96.88 172 ALA A N 1
ATOM 1371 C CA . ALA A 1 172 ? 10.961 3.288 -15.740 1.00 96.88 172 ALA A CA 1
ATOM 1372 C C . ALA A 1 172 ? 11.420 2.698 -17.083 1.00 96.88 172 ALA A C 1
ATOM 1374 O O . ALA A 1 172 ? 10.917 1.669 -17.519 1.00 96.88 172 ALA A O 1
ATOM 1375 N N . THR A 1 173 ? 12.385 3.343 -17.743 1.00 97.19 173 THR A N 1
ATOM 1376 C CA . THR A 1 173 ? 12.874 2.921 -19.062 1.00 97.19 173 THR A CA 1
ATOM 1377 C C . THR A 1 173 ? 13.618 1.596 -18.977 1.00 97.19 173 THR A C 1
ATOM 1379 O O . THR A 1 173 ? 13.393 0.718 -19.806 1.00 97.19 173 THR A O 1
ATOM 1382 N N . HIS A 1 174 ? 14.489 1.428 -17.979 1.00 96.19 174 HIS A N 1
ATOM 1383 C CA . HIS A 1 174 ? 15.219 0.175 -17.797 1.00 96.19 174 HIS A CA 1
ATOM 1384 C C . HIS A 1 174 ? 14.294 -0.978 -17.404 1.00 96.19 174 HIS A C 1
ATOM 1386 O O . HIS A 1 174 ? 14.403 -2.045 -17.997 1.00 96.19 174 HIS A O 1
ATOM 1392 N N . MET A 1 175 ? 13.359 -0.755 -16.476 1.00 95.50 175 MET A N 1
ATOM 1393 C CA . MET A 1 175 ? 12.379 -1.773 -16.088 1.00 95.50 175 MET A CA 1
ATOM 1394 C C . MET A 1 175 ? 11.487 -2.177 -17.259 1.00 95.50 175 MET A C 1
ATOM 1396 O O . MET A 1 175 ? 11.311 -3.363 -17.500 1.00 95.50 175 MET A O 1
ATOM 1400 N N . LEU A 1 176 ? 10.994 -1.216 -18.045 1.00 95.88 176 LEU A N 1
ATOM 1401 C CA . LEU A 1 176 ? 10.187 -1.532 -19.222 1.00 95.88 176 LEU A CA 1
ATOM 1402 C C . LEU A 1 176 ? 10.977 -2.338 -20.258 1.00 95.88 176 LEU A C 1
ATOM 1404 O O . LEU A 1 176 ? 10.453 -3.293 -20.819 1.00 95.88 176 LEU A O 1
ATOM 1408 N N . ARG A 1 177 ? 12.240 -1.971 -20.510 1.00 95.44 177 ARG A N 1
ATOM 1409 C CA . ARG A 1 177 ? 13.116 -2.732 -21.416 1.00 95.44 177 ARG A CA 1
ATOM 1410 C C . ARG A 1 177 ? 13.351 -4.153 -20.914 1.00 95.44 177 ARG A C 1
ATOM 1412 O O . ARG A 1 177 ? 13.349 -5.068 -21.726 1.00 95.44 177 ARG A O 1
ATOM 1419 N N . PHE A 1 178 ? 13.541 -4.324 -19.607 1.00 92.62 178 PHE A N 1
ATOM 1420 C CA . PHE A 1 178 ? 13.699 -5.634 -18.983 1.00 92.62 178 PHE A CA 1
ATOM 1421 C C . PHE A 1 178 ? 12.445 -6.497 -19.170 1.00 92.62 178 PHE A C 1
ATOM 1423 O O . PHE A 1 178 ? 12.542 -7.574 -19.747 1.00 92.62 178 PHE A O 1
ATOM 1430 N N . VAL A 1 179 ? 11.270 -5.982 -18.794 1.00 92.06 179 VAL A N 1
ATOM 1431 C CA . VAL A 1 179 ? 9.978 -6.675 -18.957 1.00 92.06 179 VAL A CA 1
ATOM 1432 C C . VAL A 1 179 ? 9.723 -7.018 -20.431 1.00 92.06 179 VAL A C 1
ATOM 1434 O O . VAL A 1 179 ? 9.372 -8.146 -20.763 1.00 92.06 179 VAL A O 1
ATOM 1437 N N . HIS A 1 180 ? 9.980 -6.079 -21.347 1.00 93.12 180 HIS A N 1
ATOM 1438 C CA . HIS A 1 180 ? 9.873 -6.326 -22.786 1.00 93.12 180 HIS A CA 1
ATOM 1439 C C . HIS A 1 180 ? 10.813 -7.449 -23.248 1.00 93.12 180 HIS A C 1
ATOM 1441 O O . HIS A 1 180 ? 10.403 -8.322 -24.007 1.00 93.12 180 HIS A O 1
ATOM 1447 N N . ALA A 1 181 ? 12.078 -7.440 -22.820 1.00 92.00 181 ALA A N 1
ATOM 1448 C CA . ALA A 1 181 ? 13.030 -8.480 -23.194 1.00 92.00 181 ALA A CA 1
ATOM 1449 C C . ALA A 1 181 ? 12.585 -9.860 -22.688 1.00 92.00 181 ALA A C 1
ATOM 1451 O O . ALA A 1 181 ? 12.551 -10.813 -23.467 1.00 92.00 181 ALA A O 1
ATOM 1452 N N . LEU A 1 182 ? 12.175 -9.939 -21.421 1.00 88.81 182 LEU A N 1
ATOM 1453 C CA . LEU A 1 182 ? 11.724 -11.169 -20.776 1.00 88.81 182 LEU A CA 1
ATOM 1454 C C . LEU A 1 182 ? 10.533 -11.800 -21.515 1.00 88.81 182 LEU A C 1
ATOM 1456 O O . LEU A 1 182 ? 10.579 -12.973 -21.884 1.00 88.81 182 LEU A O 1
ATOM 1460 N N . HIS A 1 183 ? 9.503 -11.011 -21.829 1.00 89.25 183 HIS A N 1
ATOM 1461 C CA . HIS A 1 183 ? 8.271 -11.545 -22.420 1.00 89.25 183 HIS A CA 1
ATOM 1462 C C . HIS A 1 183 ? 8.239 -11.603 -23.949 1.00 89.25 183 HIS A C 1
ATOM 1464 O O . HIS A 1 183 ? 7.459 -12.383 -24.497 1.00 89.25 183 HIS A O 1
ATOM 1470 N N . LEU A 1 184 ? 9.025 -10.785 -24.655 1.00 91.12 184 LEU A N 1
ATOM 1471 C CA . LEU A 1 184 ? 8.911 -10.646 -26.116 1.00 91.12 184 LEU A CA 1
ATOM 1472 C C . LEU A 1 184 ? 10.184 -11.013 -26.879 1.00 91.12 184 LEU A C 1
ATOM 1474 O O . LEU A 1 184 ? 10.100 -11.287 -28.072 1.00 91.12 184 LEU A O 1
ATOM 1478 N N . VAL A 1 185 ? 11.348 -11.032 -26.225 1.00 93.00 185 VAL A N 1
ATOM 1479 C CA . VAL A 1 185 ? 12.631 -11.314 -26.893 1.00 93.00 185 VAL A CA 1
ATOM 1480 C C . VAL A 1 185 ? 13.150 -12.703 -26.537 1.00 93.00 185 VAL A C 1
ATOM 1482 O O . VAL A 1 185 ? 13.612 -13.426 -27.418 1.00 93.00 185 VAL A O 1
ATOM 1485 N N . HIS A 1 186 ? 13.074 -13.098 -25.265 1.00 88.38 186 HIS A N 1
ATOM 1486 C CA . HIS A 1 186 ? 13.608 -14.382 -24.822 1.00 88.38 186 HIS A CA 1
ATOM 1487 C C . HIS A 1 186 ? 12.655 -15.557 -25.119 1.00 88.38 186 HIS A C 1
ATOM 1489 O O . HIS A 1 186 ? 11.429 -15.422 -24.967 1.00 88.38 186 HIS A O 1
ATOM 1495 N N . PRO A 1 187 ? 13.206 -16.712 -25.554 1.00 86.06 187 PRO A N 1
ATOM 1496 C CA . PRO A 1 187 ? 12.427 -17.901 -25.869 1.00 86.06 187 PRO A CA 1
ATOM 1497 C C . PRO A 1 187 ? 11.811 -18.536 -24.608 1.00 86.06 187 PRO A C 1
ATOM 1499 O O . PRO A 1 187 ? 12.318 -18.333 -23.500 1.00 86.06 187 PRO A O 1
ATOM 1502 N N . PRO A 1 188 ? 10.740 -19.337 -24.763 1.00 76.50 188 PRO A N 1
ATOM 1503 C CA . PRO A 1 188 ? 10.153 -20.098 -23.661 1.00 76.50 188 PRO A CA 1
ATOM 1504 C C . PRO A 1 188 ? 11.210 -20.985 -22.975 1.00 76.50 188 PRO A C 1
ATOM 1506 O O . PRO A 1 188 ? 11.950 -21.688 -23.660 1.00 76.50 188 PRO A O 1
ATOM 1509 N N . GLY A 1 189 ? 11.297 -20.936 -21.641 1.00 72.44 189 GLY A N 1
ATOM 1510 C CA . GLY A 1 189 ? 12.301 -21.658 -20.837 1.00 72.44 189 GLY A CA 1
ATOM 1511 C C . GLY A 1 189 ? 13.499 -20.817 -20.368 1.00 72.44 189 GLY A C 1
ATOM 1512 O O . GLY A 1 189 ? 14.260 -21.271 -19.521 1.00 72.44 189 GLY A O 1
ATOM 1513 N N . LEU A 1 190 ? 13.648 -19.590 -20.882 1.00 68.56 190 LEU A N 1
ATOM 1514 C CA . LEU A 1 190 ? 14.474 -18.522 -20.286 1.00 68.56 190 LEU A CA 1
ATOM 1515 C C . LEU A 1 190 ? 13.614 -17.436 -19.607 1.00 68.56 190 LEU A C 1
ATOM 1517 O O . LEU A 1 190 ? 14.118 -16.362 -19.282 1.00 68.56 190 LEU A O 1
ATOM 1521 N N . ARG A 1 191 ? 12.318 -17.724 -19.459 1.00 61.38 191 ARG A N 1
ATOM 1522 C CA . ARG A 1 191 ? 11.349 -16.979 -18.657 1.00 61.38 191 ARG A CA 1
ATOM 1523 C C . ARG A 1 191 ? 11.168 -17.709 -17.343 1.00 61.38 191 ARG A C 1
ATOM 1525 O O . ARG A 1 191 ? 11.081 -18.958 -17.424 1.00 61.38 191 ARG A O 1
#